Protein AF-A0A9P8UTC1-F1 (afdb_monomer)

Structure (mmCIF, N/CA/C/O backbone):
data_AF-A0A9P8UTC1-F1
#
_entry.id   AF-A0A9P8UTC1-F1
#
loop_
_atom_site.group_PDB
_atom_site.id
_atom_site.type_symbol
_atom_site.label_atom_id
_atom_site.label_alt_id
_atom_site.label_comp_id
_atom_site.label_asym_id
_atom_site.label_entity_id
_atom_site.label_seq_id
_atom_site.pdbx_PDB_ins_code
_atom_site.Cartn_x
_atom_site.Cartn_y
_atom_site.Cartn_z
_atom_site.occupancy
_atom_site.B_iso_or_equiv
_atom_site.auth_seq_id
_atom_site.auth_comp_id
_atom_site.auth_asym_id
_atom_site.auth_atom_id
_atom_site.pdbx_PDB_model_num
ATOM 1 N N . MET A 1 1 ? 61.155 17.935 -24.974 1.00 43.22 1 MET A N 1
ATOM 2 C CA . MET A 1 1 ? 59.901 18.590 -24.547 1.00 43.22 1 MET A CA 1
ATOM 3 C C . MET A 1 1 ? 58.757 17.721 -25.036 1.00 43.22 1 MET A C 1
ATOM 5 O O . MET A 1 1 ? 58.611 17.598 -26.241 1.00 43.22 1 MET A O 1
ATOM 9 N N . ASN A 1 2 ? 58.045 17.059 -24.123 1.00 40.72 2 ASN A N 1
ATOM 10 C CA . ASN A 1 2 ? 56.861 16.236 -24.400 1.00 40.72 2 ASN A CA 1
ATOM 11 C C . ASN A 1 2 ? 55.769 16.676 -23.410 1.00 40.72 2 ASN A C 1
ATOM 13 O O . ASN A 1 2 ? 56.089 16.742 -22.219 1.00 40.72 2 ASN A O 1
ATOM 17 N N . PRO A 1 3 ? 54.548 17.023 -23.856 1.00 60.06 3 PRO A N 1
ATOM 18 C CA . PRO A 1 3 ? 53.482 17.437 -22.961 1.00 60.06 3 PRO A CA 1
ATOM 19 C C . PRO A 1 3 ? 52.617 16.244 -22.520 1.00 60.06 3 PRO A C 1
ATOM 21 O O . PRO A 1 3 ? 52.143 15.468 -23.339 1.00 60.06 3 PRO A O 1
ATOM 24 N N . GLU A 1 4 ? 52.441 16.161 -21.203 1.00 52.81 4 GLU A N 1
ATOM 25 C CA . GLU A 1 4 ? 51.183 15.878 -20.495 1.00 52.81 4 GLU A CA 1
ATOM 26 C C . GLU A 1 4 ? 50.424 14.571 -20.791 1.00 52.81 4 GLU A C 1
ATOM 28 O O . GLU A 1 4 ? 49.425 14.540 -21.505 1.00 52.81 4 GLU A O 1
ATOM 33 N N . ASP A 1 5 ? 50.813 13.513 -20.070 1.00 52.66 5 ASP A N 1
ATOM 34 C CA . ASP A 1 5 ? 49.924 12.400 -19.722 1.00 52.66 5 ASP A CA 1
ATOM 35 C C . ASP A 1 5 ? 48.949 12.838 -18.612 1.00 52.66 5 ASP A C 1
ATOM 37 O O . ASP A 1 5 ? 49.269 12.853 -17.419 1.00 52.66 5 ASP A O 1
ATOM 41 N N . GLY A 1 6 ? 47.729 13.197 -19.015 1.00 59.59 6 GLY A N 1
ATOM 42 C CA . GLY A 1 6 ? 46.598 13.483 -18.134 1.00 59.59 6 GLY A CA 1
ATOM 43 C C . GLY A 1 6 ? 46.063 12.219 -17.457 1.00 59.59 6 GLY A C 1
ATOM 44 O O . GLY A 1 6 ? 45.089 11.619 -17.905 1.00 59.59 6 GLY A O 1
ATOM 45 N N . SER A 1 7 ? 46.687 11.818 -16.351 1.00 57.91 7 SER A N 1
ATOM 46 C CA . SER A 1 7 ? 46.184 10.746 -15.488 1.00 57.91 7 SER A CA 1
ATOM 47 C C . SER A 1 7 ? 45.158 11.296 -14.493 1.00 57.91 7 SER A C 1
ATOM 49 O O . SER A 1 7 ? 45.512 11.978 -13.533 1.00 57.91 7 SER A O 1
ATOM 51 N N . CYS A 1 8 ? 43.874 10.984 -14.691 1.00 52.53 8 CYS A N 1
ATOM 52 C CA . CYS A 1 8 ? 42.845 11.237 -13.682 1.00 52.53 8 CYS A CA 1
ATOM 53 C C . CYS A 1 8 ? 43.143 10.410 -12.416 1.00 52.53 8 CYS A C 1
ATOM 55 O O . CYS A 1 8 ? 43.257 9.182 -12.509 1.00 52.53 8 CYS A O 1
ATOM 57 N N . PRO A 1 9 ? 43.232 11.022 -11.222 1.00 55.12 9 PRO A N 1
ATOM 58 C CA . PRO A 1 9 ? 43.420 10.264 -9.998 1.00 55.12 9 PRO A CA 1
ATOM 59 C C . PRO A 1 9 ? 42.156 9.449 -9.710 1.00 55.12 9 PRO A C 1
ATOM 61 O O . PRO A 1 9 ? 41.086 9.990 -9.429 1.00 55.12 9 PRO A O 1
ATOM 64 N N . ARG A 1 10 ? 42.291 8.121 -9.768 1.00 54.22 10 ARG A N 1
ATOM 65 C CA . ARG A 1 10 ? 41.335 7.169 -9.195 1.00 54.22 10 ARG A CA 1
ATOM 66 C C . ARG A 1 10 ? 41.247 7.456 -7.693 1.00 54.22 10 ARG A C 1
ATOM 68 O O . ARG A 1 10 ? 42.120 7.043 -6.934 1.00 54.22 10 ARG A O 1
ATOM 75 N N . GLN A 1 11 ? 40.216 8.183 -7.267 1.00 50.34 11 GLN A N 1
ATOM 76 C CA . GLN A 1 11 ? 39.889 8.307 -5.850 1.00 50.34 11 GLN A CA 1
ATOM 77 C C . GLN A 1 11 ? 39.534 6.916 -5.322 1.00 50.34 11 GLN A C 1
ATOM 79 O O . GLN A 1 11 ? 38.582 6.281 -5.777 1.00 50.34 11 GLN A O 1
ATOM 84 N N . ALA A 1 12 ? 40.353 6.422 -4.397 1.00 56.44 12 ALA A N 1
ATOM 85 C CA . ALA A 1 12 ? 40.045 5.226 -3.635 1.00 56.44 12 ALA A CA 1
ATOM 86 C C . ALA A 1 12 ? 38.746 5.457 -2.838 1.00 56.44 12 ALA A C 1
ATOM 88 O O . ALA A 1 12 ? 38.537 6.568 -2.344 1.00 56.44 12 ALA A O 1
ATOM 89 N N . PRO A 1 13 ? 37.877 4.442 -2.692 1.00 57.22 13 PRO A N 1
ATOM 90 C CA . PRO A 1 13 ? 36.673 4.5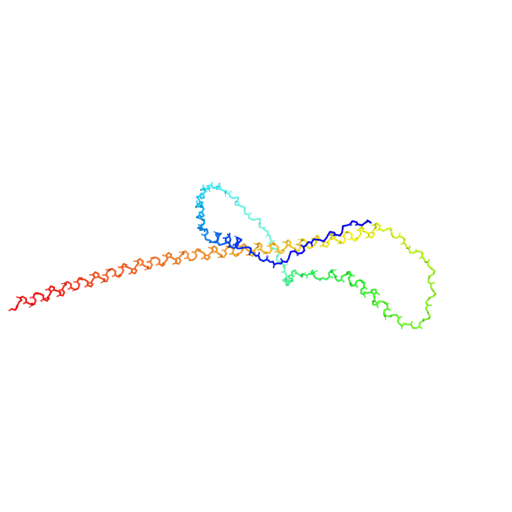46 -1.881 1.00 57.22 13 PRO A CA 1
ATOM 91 C C . PRO A 1 13 ? 37.096 4.643 -0.412 1.00 57.22 13 PRO A C 1
ATOM 93 O O . PRO A 1 13 ? 37.378 3.643 0.243 1.00 57.22 13 PRO A O 1
ATOM 96 N N . GLY A 1 14 ? 37.227 5.874 0.072 1.00 57.84 14 GLY A N 1
ATOM 97 C CA . GLY A 1 14 ? 37.759 6.187 1.386 1.00 57.84 14 GLY A CA 1
ATOM 98 C C . GLY A 1 14 ? 36.877 7.194 2.101 1.00 57.84 14 GLY A C 1
ATOM 99 O O . GLY A 1 14 ? 36.632 8.279 1.589 1.00 57.84 14 GLY A O 1
ATOM 100 N N . HIS A 1 15 ? 36.467 6.799 3.306 1.00 57.97 15 HIS A N 1
ATOM 101 C CA . HIS A 1 15 ? 36.091 7.660 4.422 1.00 57.97 15 HIS A CA 1
ATOM 102 C C . HIS A 1 15 ? 35.048 8.747 4.139 1.00 57.97 15 HIS A C 1
ATOM 104 O O . HIS A 1 15 ? 35.370 9.887 3.815 1.00 57.97 15 HIS A O 1
ATOM 110 N N . MET A 1 16 ? 33.788 8.415 4.435 1.00 67.25 16 MET A N 1
ATOM 111 C CA . MET A 1 16 ? 32.824 9.434 4.850 1.00 67.25 16 MET A CA 1
ATOM 112 C C . MET A 1 16 ? 33.421 10.188 6.041 1.00 67.25 16 MET A C 1
ATOM 114 O O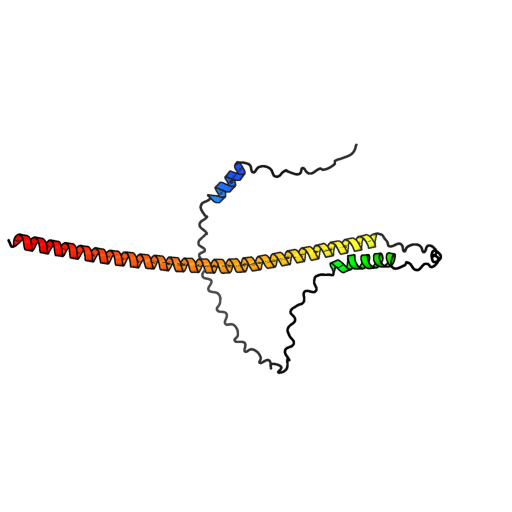 . MET A 1 16 ? 33.797 9.580 7.049 1.00 67.25 16 MET A O 1
ATOM 118 N N . THR A 1 17 ? 33.567 11.503 5.908 1.00 81.38 17 THR A N 1
ATOM 119 C CA . THR A 1 17 ? 34.047 12.342 7.004 1.00 81.38 17 THR A CA 1
ATOM 120 C C . THR A 1 17 ? 33.006 12.347 8.121 1.00 81.38 17 THR A C 1
ATOM 122 O O . THR A 1 17 ? 31.809 12.194 7.880 1.00 81.38 17 THR A O 1
ATOM 125 N N . GLN A 1 18 ? 33.438 12.545 9.367 1.00 81.19 18 GLN A N 1
ATOM 126 C CA . GLN A 1 18 ? 32.526 12.600 10.516 1.00 81.19 18 GLN A CA 1
ATOM 127 C C . GLN A 1 18 ? 31.427 13.670 10.342 1.00 81.19 18 GLN A C 1
ATOM 129 O O . GLN A 1 18 ? 30.311 13.480 10.810 1.00 81.19 18 GLN A O 1
ATOM 134 N N . SER A 1 19 ? 31.711 14.744 9.595 1.00 83.56 19 SER A N 1
ATOM 135 C CA . SER A 1 19 ? 30.720 15.755 9.205 1.00 83.56 19 SER A CA 1
ATOM 136 C C . SER A 1 19 ? 29.623 15.210 8.284 1.00 83.56 19 SER A C 1
ATOM 138 O O . SER A 1 19 ? 28.457 15.511 8.495 1.00 83.56 19 SER A O 1
ATOM 140 N N . GLN A 1 20 ? 29.963 14.355 7.315 1.00 79.88 20 GLN A N 1
ATOM 141 C CA . GLN A 1 20 ? 28.976 13.735 6.424 1.00 79.88 20 GLN A CA 1
ATOM 142 C C . GLN A 1 20 ? 28.101 12.718 7.162 1.00 79.88 20 GLN A C 1
ATOM 144 O O . GLN A 1 20 ? 26.921 12.583 6.856 1.00 79.88 20 GLN A O 1
ATOM 149 N N . LEU A 1 21 ? 28.654 12.027 8.164 1.00 85.31 21 LEU A N 1
ATOM 150 C CA . LEU A 1 21 ? 27.856 11.176 9.050 1.00 85.31 21 LEU A CA 1
ATOM 151 C C . LEU A 1 21 ? 26.895 11.997 9.916 1.00 85.31 21 LEU A C 1
ATOM 153 O O . LEU A 1 21 ? 25.762 11.566 10.121 1.00 85.31 21 LEU A O 1
ATOM 157 N N . GLN A 1 22 ? 27.319 13.175 10.381 1.00 88.19 22 GLN A N 1
ATOM 158 C CA . GLN A 1 22 ? 26.464 14.066 11.161 1.00 88.19 22 GLN A CA 1
ATOM 159 C C . GLN A 1 22 ? 25.305 14.622 10.321 1.00 88.19 22 GLN A C 1
ATOM 161 O O . GLN A 1 22 ? 24.171 14.577 10.783 1.00 88.19 22 GLN A O 1
ATOM 166 N N . ASP A 1 23 ? 25.549 15.012 9.065 1.00 83.19 23 ASP A N 1
ATOM 167 C CA . ASP A 1 23 ? 24.490 15.462 8.146 1.00 83.19 23 ASP A CA 1
ATOM 168 C C . ASP A 1 23 ? 23.448 14.363 7.869 1.00 83.19 23 ASP A C 1
ATOM 170 O O . ASP A 1 23 ? 22.248 14.633 7.789 1.00 83.19 23 ASP A O 1
ATOM 174 N N . VAL A 1 24 ? 23.875 13.099 7.764 1.00 80.88 24 VAL A N 1
ATOM 175 C CA . VAL A 1 24 ? 22.954 11.962 7.588 1.00 80.88 24 VAL A CA 1
ATOM 176 C C . VAL A 1 24 ? 22.139 11.701 8.859 1.00 80.88 24 VAL A C 1
ATOM 178 O O . VAL A 1 24 ? 20.946 11.398 8.779 1.00 80.88 24 VAL A O 1
ATOM 181 N N . LEU A 1 25 ? 22.753 11.838 10.036 1.00 84.69 25 LEU A N 1
ATOM 182 C CA . LEU A 1 25 ? 22.069 11.710 11.326 1.00 84.69 25 LEU A CA 1
ATOM 183 C C . LEU A 1 25 ? 21.065 12.842 11.562 1.00 84.69 25 LEU A C 1
ATOM 185 O O . LEU A 1 25 ? 19.958 12.575 12.028 1.00 84.69 25 LEU A O 1
ATOM 189 N N . ASP A 1 26 ? 21.406 14.072 11.190 1.00 82.56 26 ASP A N 1
ATOM 190 C CA . ASP A 1 26 ? 20.508 15.221 11.294 1.00 82.56 26 ASP A CA 1
ATOM 191 C C . ASP A 1 26 ? 19.358 15.122 10.281 1.00 82.56 26 ASP A C 1
ATOM 193 O O . ASP A 1 26 ? 18.225 15.472 10.606 1.00 82.56 26 ASP A O 1
ATOM 197 N N . PHE A 1 27 ? 19.591 14.540 9.098 1.00 78.69 27 PHE A N 1
ATOM 198 C CA . PHE A 1 27 ? 18.523 14.224 8.144 1.00 78.69 27 PHE A CA 1
ATOM 199 C C . PHE A 1 27 ? 17.556 13.150 8.670 1.00 78.69 27 PHE A C 1
ATOM 201 O O . PHE A 1 27 ? 16.348 13.265 8.472 1.00 78.69 27 PHE A O 1
ATOM 208 N N . MET A 1 28 ? 18.055 12.120 9.366 1.00 75.75 28 MET A N 1
ATOM 209 C CA . MET A 1 28 ? 17.199 11.071 9.944 1.00 75.75 28 MET A CA 1
ATOM 210 C C . MET A 1 28 ? 16.474 11.509 11.223 1.00 75.75 28 MET A C 1
ATOM 212 O O . MET A 1 28 ? 15.376 11.023 11.492 1.00 75.75 28 MET A O 1
ATOM 216 N N . ASN A 1 29 ? 17.060 12.430 11.991 1.00 74.25 29 ASN A N 1
ATOM 217 C CA . ASN A 1 29 ? 16.458 12.990 13.204 1.00 74.25 29 ASN A CA 1
ATOM 218 C C . ASN A 1 29 ? 15.650 14.269 12.951 1.00 74.25 29 ASN A C 1
ATOM 220 O O . ASN A 1 29 ? 15.032 14.792 13.884 1.00 74.25 29 ASN A O 1
ATOM 224 N N . ALA A 1 30 ? 15.624 14.773 11.714 1.00 67.25 30 ALA A N 1
ATOM 225 C CA . ALA A 1 30 ? 14.745 15.866 11.348 1.00 67.25 30 ALA A CA 1
ATOM 226 C C . ALA A 1 30 ? 13.296 15.453 11.671 1.00 67.25 30 ALA A C 1
ATOM 228 O O . ALA A 1 30 ? 12.851 14.383 11.242 1.00 67.25 30 ALA A O 1
ATOM 229 N N . PRO A 1 31 ? 12.547 16.260 12.447 1.00 59.47 31 PRO A N 1
ATOM 230 C CA . PRO A 1 31 ? 11.179 15.935 12.812 1.00 59.47 31 PRO A CA 1
ATOM 231 C C . PRO A 1 31 ? 10.404 15.711 11.525 1.00 59.47 31 PRO A C 1
ATOM 233 O O . PRO A 1 31 ? 10.349 16.622 10.698 1.00 59.47 31 PRO A O 1
ATOM 236 N N . ALA A 1 32 ? 9.863 14.495 11.360 1.00 59.66 32 ALA A N 1
ATOM 237 C CA . ALA A 1 32 ? 9.111 14.076 10.186 1.00 59.66 32 ALA A CA 1
ATOM 238 C C . ALA A 1 32 ? 8.215 15.234 9.763 1.00 59.66 32 ALA A C 1
ATOM 240 O O . ALA A 1 32 ? 7.269 15.583 10.479 1.00 59.66 32 ALA A O 1
ATOM 241 N N . SER A 1 33 ? 8.609 15.900 8.670 1.00 52.03 33 SER A N 1
ATOM 242 C CA . SER A 1 33 ? 7.966 17.119 8.210 1.00 52.03 33 SER A CA 1
ATOM 243 C C . SER A 1 33 ? 6.487 16.804 8.165 1.00 52.03 33 SER A C 1
ATOM 245 O O . SER A 1 33 ? 6.092 15.876 7.452 1.00 52.03 33 SER A O 1
ATOM 247 N N . ARG A 1 34 ? 5.689 17.494 8.986 1.00 50.78 34 ARG A N 1
ATOM 248 C CA . ARG A 1 34 ? 4.240 17.358 8.941 1.00 50.78 34 ARG A CA 1
ATOM 249 C C . ARG A 1 34 ? 3.865 17.679 7.508 1.00 50.78 34 ARG A C 1
ATOM 251 O O . ARG A 1 34 ? 3.940 18.835 7.097 1.00 50.78 34 ARG A O 1
ATOM 258 N N . SER A 1 35 ? 3.568 16.633 6.745 1.00 49.38 35 SER A N 1
ATOM 259 C CA . SER A 1 35 ? 3.087 16.727 5.381 1.00 49.38 35 SER A CA 1
ATOM 260 C C . SER A 1 35 ? 2.003 17.797 5.382 1.00 49.38 35 SER A C 1
ATOM 262 O O . SER A 1 35 ? 1.121 17.725 6.247 1.00 49.38 35 SER A O 1
ATOM 264 N N . PRO A 1 36 ? 2.084 18.815 4.507 1.00 50.56 36 PRO A N 1
ATOM 265 C CA . PRO A 1 36 ? 1.042 19.817 4.439 1.00 50.56 36 PRO A CA 1
ATOM 266 C C . PRO A 1 36 ? -0.259 19.055 4.245 1.00 50.56 36 PRO A C 1
ATOM 268 O O . PRO A 1 36 ? -0.386 18.251 3.320 1.00 50.56 36 PRO A O 1
ATOM 271 N N . THR A 1 37 ? -1.193 19.234 5.172 1.00 51.97 37 THR A N 1
ATOM 272 C CA . THR A 1 37 ? -2.540 18.709 5.031 1.00 51.97 37 THR A CA 1
ATOM 273 C C . THR A 1 37 ? -3.106 19.393 3.796 1.00 51.97 37 THR A C 1
ATOM 275 O O . THR A 1 37 ? -3.547 20.539 3.870 1.00 51.97 37 THR A O 1
ATOM 278 N N . SER A 1 38 ? -2.985 18.732 2.642 1.00 45.03 38 SER A N 1
ATOM 279 C CA . SER A 1 38 ? -3.593 19.155 1.390 1.00 45.03 38 SER A CA 1
ATOM 280 C C . SER A 1 38 ? -5.080 19.251 1.673 1.00 45.03 38 SER A C 1
ATOM 282 O O . SER A 1 38 ? -5.783 18.247 1.769 1.00 45.03 38 SER A O 1
ATOM 284 N N . ARG A 1 39 ? -5.564 20.473 1.900 1.00 52.16 39 ARG A N 1
ATOM 285 C CA . ARG A 1 39 ? -6.966 20.778 1.672 1.00 52.16 39 ARG A CA 1
ATOM 286 C C . ARG A 1 39 ? -7.117 20.713 0.167 1.00 52.16 39 ARG A C 1
ATOM 288 O O . ARG A 1 39 ? -6.869 21.706 -0.514 1.00 52.16 39 ARG A O 1
ATOM 295 N N . ASP A 1 40 ? -7.448 19.529 -0.332 1.00 55.94 40 ASP A N 1
ATOM 296 C CA . ASP A 1 40 ? -7.820 19.369 -1.726 1.00 55.94 40 ASP A CA 1
ATOM 297 C C . ASP A 1 40 ? -8.889 20.424 -2.042 1.00 55.94 40 ASP A C 1
ATOM 299 O O . ASP A 1 40 ? -9.885 20.532 -1.311 1.00 55.94 40 ASP A O 1
ATOM 303 N N . PRO A 1 41 ? -8.707 21.254 -3.082 1.00 51.41 41 PRO A N 1
ATOM 304 C CA . PRO A 1 41 ? -9.802 22.067 -3.558 1.00 51.41 41 PRO A CA 1
ATOM 305 C C . PRO A 1 41 ? -10.915 21.101 -3.958 1.00 51.41 41 PRO A C 1
ATOM 307 O O . PRO A 1 41 ? -10.696 20.176 -4.744 1.00 51.41 41 PRO A O 1
ATOM 310 N N . ALA A 1 42 ? -12.109 21.313 -3.406 1.00 53.81 42 ALA A N 1
ATOM 311 C CA . ALA A 1 42 ? -13.329 20.659 -3.847 1.00 53.81 42 ALA A CA 1
ATOM 312 C C . ALA A 1 42 ? -13.592 21.072 -5.303 1.00 53.81 42 ALA A C 1
ATOM 314 O O . ALA A 1 42 ? -14.352 21.996 -5.594 1.00 53.81 42 ALA A O 1
ATOM 315 N N . SER A 1 43 ? -12.907 20.413 -6.231 1.00 48.88 43 SER A N 1
ATOM 316 C CA . SER A 1 43 ? -13.137 20.539 -7.654 1.00 48.88 43 SER A CA 1
ATOM 317 C C . SER A 1 43 ? -14.465 19.852 -7.940 1.00 48.88 43 SER A C 1
ATOM 319 O O . SER A 1 43 ? -14.567 18.639 -8.108 1.00 48.88 43 SER A O 1
ATOM 321 N N . ARG A 1 44 ? -15.531 20.654 -7.969 1.00 52.25 44 ARG A N 1
ATOM 322 C CA . ARG A 1 44 ? -16.754 20.294 -8.681 1.00 52.25 44 ARG A CA 1
ATOM 323 C C . ARG A 1 44 ? -16.397 20.228 -10.163 1.00 52.25 44 ARG A C 1
ATOM 325 O O . ARG A 1 44 ? -16.525 21.214 -10.883 1.00 52.25 44 ARG A O 1
ATOM 332 N N . GLY A 1 45 ? -15.870 19.084 -10.590 1.00 54.78 45 GLY A N 1
ATOM 333 C CA . GLY A 1 45 ? -15.689 18.784 -12.001 1.00 54.78 45 GLY A CA 1
ATOM 334 C C . GLY A 1 45 ? -17.037 18.877 -12.729 1.00 54.78 45 GLY A C 1
ATOM 335 O O . GLY A 1 45 ? -18.081 18.610 -12.123 1.00 54.78 45 GLY A O 1
ATOM 336 N N . PRO A 1 46 ? -17.046 19.281 -14.007 1.00 50.75 46 PRO A N 1
ATOM 337 C CA . PRO A 1 46 ? -18.268 19.332 -14.790 1.00 50.75 46 PRO A CA 1
ATOM 338 C C . PRO A 1 46 ? -18.878 17.930 -14.855 1.00 50.75 46 PRO A C 1
ATOM 340 O O . PRO A 1 46 ? -18.183 16.949 -15.110 1.00 50.75 46 PRO A O 1
ATOM 343 N N . ALA A 1 47 ? -20.188 17.838 -14.629 1.00 53.91 47 ALA A N 1
ATOM 344 C CA . ALA A 1 47 ? -20.948 16.625 -14.880 1.00 53.91 47 ALA A CA 1
ATOM 345 C C . ALA A 1 47 ? -20.964 16.367 -16.395 1.00 53.91 47 ALA A C 1
ATOM 347 O O . ALA A 1 47 ? -21.847 16.832 -17.117 1.00 53.91 47 ALA A O 1
ATOM 348 N N . SER A 1 48 ? -19.960 15.654 -16.895 1.00 50.00 48 SER A N 1
ATOM 349 C CA . SER A 1 48 ? -19.929 15.145 -18.257 1.00 50.00 48 SER A CA 1
ATOM 350 C C . SER A 1 48 ? -20.981 14.044 -18.385 1.00 50.00 48 SER A C 1
ATOM 352 O O . SER A 1 48 ? -20.754 12.876 -18.074 1.00 50.00 48 SER A O 1
ATOM 354 N N . ARG A 1 49 ? -22.170 14.427 -18.861 1.00 53.28 49 ARG A N 1
ATOM 355 C CA . ARG A 1 49 ? -23.105 13.492 -19.493 1.00 53.28 49 ARG A CA 1
ATOM 356 C C . ARG A 1 49 ? -22.427 12.965 -20.756 1.00 53.28 49 ARG A C 1
ATOM 358 O O . ARG A 1 49 ? -22.491 13.596 -21.806 1.00 53.28 49 ARG A O 1
ATOM 365 N N . GLY A 1 50 ? -21.715 11.849 -20.629 1.00 55.09 50 GLY A N 1
ATOM 366 C CA . GLY A 1 50 ? -21.217 11.113 -21.783 1.00 55.09 50 GLY A CA 1
ATOM 367 C C . GLY A 1 50 ? -22.390 10.684 -22.676 1.00 55.09 50 GLY A C 1
ATOM 368 O O . GLY A 1 50 ? -23.471 10.392 -22.156 1.00 55.09 50 GLY A O 1
ATOM 369 N N . PRO A 1 51 ? -22.219 10.663 -24.006 1.00 51.25 51 PRO A N 1
ATOM 370 C CA . PRO A 1 51 ? -23.240 10.149 -24.902 1.00 51.25 51 PRO A CA 1
ATOM 371 C C . PRO A 1 51 ? -23.486 8.671 -24.587 1.00 51.25 51 PRO A C 1
ATOM 373 O O . PRO A 1 51 ? -22.550 7.874 -24.509 1.00 51.25 51 PRO A O 1
ATOM 376 N N . VAL A 1 52 ? -24.756 8.301 -24.423 1.00 55.44 52 VAL A N 1
ATOM 377 C CA . VAL A 1 52 ? -25.197 6.903 -24.412 1.00 55.44 52 VAL A CA 1
ATOM 378 C C . VAL A 1 52 ? -25.080 6.399 -25.850 1.00 55.44 52 VAL A C 1
ATOM 380 O O . VAL A 1 52 ? -26.035 6.412 -26.620 1.00 55.44 52 VAL A O 1
ATOM 383 N N . GLY A 1 53 ? -23.859 6.054 -26.254 1.00 50.59 53 GLY A N 1
ATOM 384 C CA . GLY A 1 53 ? -23.595 5.401 -27.525 1.00 50.59 53 GLY A CA 1
ATOM 385 C C . GLY A 1 53 ? -24.045 3.951 -27.432 1.00 50.59 53 GLY A C 1
ATOM 386 O O . GLY A 1 53 ? -23.378 3.140 -26.792 1.00 50.59 53 GLY A O 1
ATOM 387 N N . MET A 1 54 ? -25.175 3.622 -28.061 1.00 59.62 54 MET A N 1
ATOM 388 C CA . MET A 1 54 ? -25.479 2.238 -28.419 1.00 59.62 54 MET A CA 1
ATOM 389 C C . MET A 1 54 ? -24.298 1.696 -29.239 1.00 59.62 54 MET A C 1
ATOM 391 O O . MET A 1 54 ? -23.944 2.313 -30.247 1.00 59.62 54 MET A O 1
ATOM 395 N N . PRO A 1 55 ? -23.662 0.582 -28.839 1.00 66.00 55 PRO A N 1
ATOM 396 C CA . PRO A 1 55 ? -22.665 -0.040 -29.691 1.00 66.00 55 PRO A CA 1
ATOM 397 C C . PRO A 1 55 ? -23.355 -0.512 -30.981 1.00 66.00 55 PRO A C 1
ATOM 399 O O . PRO A 1 55 ? -24.466 -1.048 -30.913 1.00 66.00 55 PRO A O 1
ATOM 402 N N . PRO A 1 56 ? -22.735 -0.333 -32.160 1.00 58.50 56 PRO A N 1
ATOM 403 C CA . PRO A 1 56 ? -23.235 -0.966 -33.367 1.00 58.50 56 PRO A CA 1
ATOM 404 C C . PRO A 1 56 ? -23.242 -2.481 -33.147 1.00 58.50 56 PRO A C 1
ATOM 406 O O . PRO A 1 56 ? -22.260 -3.059 -32.679 1.00 58.50 56 PRO A O 1
ATOM 409 N N . ALA A 1 57 ? -24.367 -3.118 -33.465 1.00 57.91 57 ALA A N 1
ATOM 410 C CA . ALA A 1 57 ? -24.479 -4.565 -33.498 1.00 57.91 57 ALA A CA 1
ATOM 411 C C . ALA A 1 57 ? -23.551 -5.091 -34.600 1.00 57.91 57 ALA A C 1
ATOM 413 O O . ALA A 1 57 ? -23.903 -5.095 -35.777 1.00 57.91 57 ALA A O 1
ATOM 414 N N . VAL A 1 58 ? -22.334 -5.482 -34.225 1.00 60.38 58 VAL A N 1
ATOM 415 C CA . VAL A 1 58 ? -21.419 -6.180 -35.126 1.00 60.38 58 VAL A CA 1
ATOM 416 C C . VAL A 1 58 ? -21.874 -7.642 -35.166 1.00 60.38 58 VAL A C 1
ATOM 418 O O . VAL A 1 58 ? -21.852 -8.299 -34.122 1.00 60.38 58 VAL A O 1
ATOM 421 N N . PRO A 1 59 ? -22.318 -8.177 -36.316 1.00 62.00 59 PRO A N 1
ATOM 422 C CA . PRO A 1 59 ? -22.636 -9.593 -36.421 1.00 62.00 59 PRO A CA 1
ATOM 423 C C . PRO A 1 59 ? -21.362 -10.409 -36.170 1.00 62.00 59 PRO A C 1
ATOM 425 O O . PRO A 1 59 ? -20.365 -10.261 -36.876 1.00 62.00 59 PRO A O 1
ATOM 428 N N . MET A 1 60 ? -21.383 -11.256 -35.136 1.00 54.66 60 MET A N 1
ATOM 429 C CA . MET A 1 60 ? -20.306 -12.211 -34.885 1.00 54.66 60 MET A CA 1
ATOM 430 C C . MET A 1 60 ? -20.217 -13.204 -36.055 1.00 54.66 60 MET A C 1
ATOM 432 O O . MET A 1 60 ? -21.224 -13.844 -36.372 1.00 54.66 60 MET A O 1
ATOM 436 N N . PRO A 1 61 ? -19.039 -13.403 -36.669 1.00 55.47 61 PRO A N 1
ATOM 437 C CA . PRO A 1 61 ? -18.843 -14.492 -37.613 1.00 55.47 61 PRO A CA 1
ATOM 438 C C . PRO A 1 61 ? -18.887 -15.831 -36.865 1.00 55.47 61 PRO A C 1
ATOM 440 O O . PRO A 1 61 ? -17.977 -16.183 -36.114 1.00 55.47 61 PRO A O 1
ATOM 443 N N . GLN A 1 62 ? -19.961 -16.592 -37.079 1.00 53.12 62 GLN A N 1
ATOM 444 C CA . GLN A 1 62 ? -20.114 -17.973 -36.620 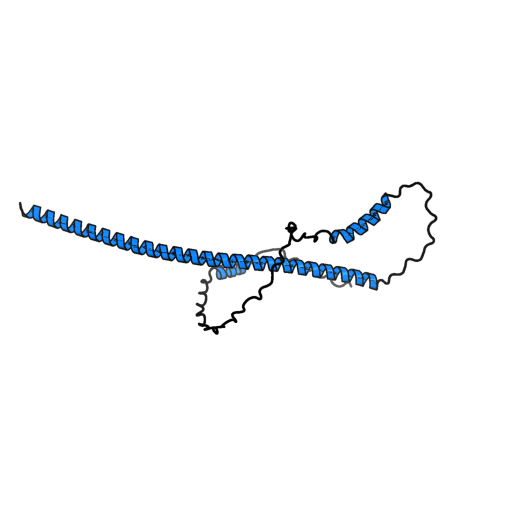1.00 53.12 62 GLN A CA 1
ATOM 445 C C . GLN A 1 62 ? -19.295 -18.922 -37.510 1.00 53.12 62 GLN A C 1
ATOM 447 O O . GLN A 1 62 ? -19.859 -19.671 -38.296 1.00 53.12 62 GLN A O 1
ATOM 452 N N . ASN A 1 63 ? -17.965 -18.844 -37.455 1.00 56.81 63 ASN A N 1
ATOM 453 C CA . ASN A 1 63 ? -17.071 -19.965 -37.778 1.00 56.81 63 ASN A CA 1
ATOM 454 C C . ASN A 1 63 ? -15.614 -19.539 -37.583 1.00 56.81 63 ASN A C 1
ATOM 456 O O . ASN A 1 63 ? -14.935 -19.106 -38.510 1.00 56.81 63 ASN A O 1
ATOM 460 N N . ALA A 1 64 ? -15.118 -19.679 -36.360 1.00 49.34 64 ALA A N 1
ATOM 461 C CA . ALA A 1 64 ? -13.689 -19.701 -36.102 1.00 49.34 64 ALA A CA 1
ATOM 462 C C . ALA A 1 64 ? -13.400 -20.935 -35.253 1.00 49.34 64 ALA A C 1
ATOM 464 O O . ALA A 1 64 ? -13.431 -20.905 -34.024 1.00 49.34 64 ALA A O 1
ATOM 465 N N . THR A 1 65 ? -13.169 -22.045 -35.951 1.00 57.75 65 THR A N 1
ATOM 466 C CA . THR A 1 65 ? -12.483 -23.225 -35.437 1.00 57.75 65 THR A CA 1
ATOM 467 C C . THR A 1 65 ? -11.298 -22.767 -34.593 1.00 57.75 65 THR A C 1
ATOM 469 O O . THR A 1 65 ? -10.411 -22.071 -35.087 1.00 57.75 65 THR A O 1
ATOM 472 N N . LEU A 1 66 ? -11.323 -23.123 -33.309 1.00 50.19 66 LEU A N 1
ATOM 473 C CA . LEU A 1 66 ? -10.295 -22.817 -32.321 1.00 50.19 66 LEU A CA 1
ATOM 474 C C . LEU A 1 66 ? -8.951 -23.417 -32.757 1.00 50.19 66 LEU A C 1
ATOM 476 O O . LEU A 1 66 ? -8.599 -24.534 -32.385 1.00 50.19 66 LEU A O 1
ATOM 480 N N . ALA A 1 67 ? -8.180 -22.666 -33.538 1.00 55.84 67 ALA A N 1
ATOM 481 C CA . ALA A 1 67 ? -6.747 -22.877 -33.609 1.00 55.84 67 ALA A CA 1
ATOM 482 C C . ALA A 1 67 ? -6.160 -22.469 -32.246 1.00 55.84 67 ALA A C 1
ATOM 484 O O . ALA A 1 67 ? -6.495 -21.393 -31.738 1.00 55.84 67 ALA A O 1
ATOM 485 N N . PRO A 1 68 ? -5.304 -23.296 -31.621 1.00 59.62 68 PRO A N 1
ATOM 486 C CA . PRO A 1 68 ? -4.693 -22.941 -30.352 1.00 59.62 68 PRO A CA 1
ATOM 487 C C . PRO A 1 68 ? -3.880 -21.664 -30.553 1.00 59.62 68 PRO A C 1
ATOM 489 O O . PRO A 1 68 ? -2.984 -21.623 -31.400 1.00 59.62 68 PRO A O 1
ATOM 492 N N . MET A 1 69 ? -4.199 -20.622 -29.777 1.00 49.00 69 MET A N 1
ATOM 493 C CA . MET A 1 69 ? -3.382 -19.418 -29.680 1.00 49.00 69 MET A CA 1
ATOM 494 C C . MET A 1 69 ? -1.961 -19.827 -29.286 1.00 49.00 69 MET A C 1
ATOM 496 O O . MET A 1 69 ? -1.633 -20.013 -28.114 1.00 49.00 69 MET A O 1
ATOM 500 N N . ARG A 1 70 ? -1.089 -19.949 -30.285 1.00 49.06 70 ARG A N 1
ATOM 501 C CA . ARG A 1 70 ? 0.346 -19.824 -30.086 1.00 49.06 70 ARG A CA 1
ATOM 502 C C . ARG A 1 70 ? 0.574 -18.365 -29.724 1.00 49.06 70 ARG A C 1
ATOM 504 O O . ARG A 1 70 ? 0.477 -17.494 -30.583 1.00 49.06 70 ARG A O 1
ATOM 511 N N . GLY A 1 71 ? 0.830 -18.122 -28.441 1.00 52.44 71 GLY A N 1
ATOM 512 C CA . GLY A 1 71 ? 1.271 -16.821 -27.954 1.00 52.44 71 GLY A CA 1
ATOM 513 C C . GLY A 1 71 ? 2.471 -16.302 -28.758 1.00 52.44 71 GLY A C 1
ATOM 514 O O . GLY A 1 71 ? 3.143 -17.089 -29.437 1.00 52.44 71 GLY A O 1
ATOM 515 N N . PRO A 1 72 ? 2.742 -14.988 -28.699 1.00 45.38 72 PRO A N 1
ATOM 516 C CA . PRO A 1 72 ? 3.812 -14.356 -29.456 1.00 45.38 72 PRO A CA 1
ATOM 517 C C . PRO A 1 72 ? 5.130 -15.060 -29.136 1.00 45.38 72 PRO A C 1
ATOM 519 O O . PRO A 1 72 ? 5.697 -14.926 -28.051 1.00 45.38 72 PRO A O 1
ATOM 522 N N . ARG A 1 73 ? 5.598 -15.879 -30.083 1.00 47.66 73 ARG A N 1
ATOM 523 C CA . ARG A 1 73 ? 6.926 -16.474 -30.027 1.00 47.66 73 ARG A CA 1
ATOM 524 C C . ARG A 1 73 ? 7.892 -15.308 -30.130 1.00 47.66 73 ARG A C 1
ATOM 526 O O . ARG A 1 73 ? 8.042 -14.726 -31.196 1.00 47.66 73 ARG A O 1
ATOM 533 N N . ASN A 1 74 ? 8.526 -14.979 -29.011 1.00 47.41 74 ASN A N 1
ATOM 534 C CA . ASN A 1 74 ? 9.724 -14.158 -28.971 1.00 47.41 74 ASN A CA 1
ATOM 535 C C . ASN A 1 74 ? 10.800 -14.819 -29.850 1.00 47.41 74 ASN A C 1
ATOM 537 O O . ASN A 1 74 ? 11.634 -15.579 -29.371 1.00 47.41 74 ASN A O 1
ATOM 541 N N . THR A 1 75 ? 10.803 -14.524 -31.147 1.00 50.66 75 THR A N 1
ATOM 542 C CA . THR A 1 75 ? 11.925 -14.772 -32.065 1.00 50.66 75 THR A CA 1
ATOM 543 C C . THR A 1 75 ? 12.974 -13.665 -31.937 1.00 50.66 75 THR A C 1
ATOM 545 O O . THR A 1 75 ? 13.545 -13.219 -32.925 1.00 50.66 75 THR A O 1
ATOM 548 N N . ARG A 1 76 ? 13.228 -13.194 -30.708 1.00 49.25 76 ARG A N 1
ATOM 549 C CA . ARG A 1 76 ? 14.221 -12.152 -30.401 1.00 49.25 76 ARG A CA 1
ATOM 550 C C . ARG A 1 76 ? 15.340 -12.695 -29.519 1.00 49.25 76 ARG A C 1
ATOM 552 O O . ARG A 1 76 ? 15.747 -12.090 -28.538 1.00 49.25 76 ARG A O 1
ATOM 559 N N . VAL A 1 77 ? 15.843 -13.858 -29.902 1.00 48.50 77 VAL A N 1
ATOM 560 C CA . VAL A 1 77 ? 17.203 -14.297 -29.600 1.00 48.50 77 VAL A CA 1
ATOM 561 C C . VAL A 1 77 ? 17.668 -14.939 -30.901 1.00 48.50 77 VAL A C 1
ATOM 563 O O . VAL A 1 77 ? 16.975 -15.832 -31.381 1.00 48.50 77 VAL A O 1
ATOM 566 N N . ASN A 1 78 ? 18.739 -14.403 -31.504 1.00 46.72 78 ASN A N 1
ATOM 567 C CA . ASN A 1 78 ? 19.640 -15.027 -32.500 1.00 46.72 78 ASN A CA 1
ATOM 568 C C . ASN A 1 78 ? 20.067 -14.131 -33.683 1.00 46.72 78 ASN A C 1
ATOM 570 O O . ASN A 1 78 ? 20.872 -14.583 -34.491 1.00 46.72 78 ASN A O 1
ATOM 574 N N . ASN A 1 79 ? 19.678 -12.851 -33.765 1.00 47.19 79 ASN A N 1
ATOM 575 C CA . ASN A 1 79 ? 20.279 -11.973 -34.790 1.00 47.19 79 ASN A CA 1
ATOM 576 C C . ASN A 1 79 ? 21.718 -11.541 -34.447 1.00 47.19 79 ASN A C 1
ATOM 578 O O . ASN A 1 79 ? 22.506 -11.304 -35.355 1.00 47.19 79 ASN A O 1
ATOM 582 N N . PHE A 1 80 ? 22.129 -11.606 -33.173 1.00 46.34 80 PHE A N 1
ATOM 583 C CA . PHE A 1 80 ? 23.545 -11.462 -32.789 1.00 46.34 80 PHE A CA 1
ATOM 584 C C . PHE A 1 80 ? 24.412 -12.662 -33.227 1.00 46.34 80 PHE A C 1
ATOM 586 O O . PHE A 1 80 ? 25.637 -12.598 -33.257 1.00 46.34 80 PHE A O 1
ATOM 593 N N . THR A 1 81 ? 23.780 -13.776 -33.614 1.00 49.16 81 THR A N 1
ATOM 594 C CA . THR A 1 81 ? 24.460 -14.947 -34.181 1.00 49.16 81 THR A CA 1
ATOM 595 C C . THR A 1 81 ? 24.562 -14.869 -35.705 1.00 49.16 81 THR A C 1
ATOM 597 O O . THR A 1 81 ? 25.241 -15.703 -36.291 1.00 49.16 81 THR A O 1
ATOM 600 N N . SER A 1 82 ? 23.954 -13.876 -36.369 1.00 51.34 82 SER A N 1
ATOM 601 C CA . SER A 1 82 ? 24.066 -13.732 -37.828 1.00 51.34 82 SER A CA 1
ATOM 602 C C . SER A 1 82 ? 25.427 -13.161 -38.243 1.00 51.34 82 SER A C 1
ATOM 604 O O . SER A 1 82 ? 26.024 -13.663 -39.191 1.00 51.34 82 SER A O 1
ATOM 606 N N . GLY A 1 83 ? 25.984 -12.205 -37.486 1.00 48.16 83 GLY A N 1
ATOM 607 C CA . GLY A 1 83 ? 27.330 -11.666 -37.742 1.00 48.16 83 GLY A CA 1
ATOM 608 C C . GLY A 1 83 ? 28.447 -12.678 -37.449 1.00 48.16 83 GLY A C 1
ATOM 609 O O . GLY A 1 83 ? 29.275 -12.978 -38.308 1.00 48.16 83 GLY A O 1
ATOM 610 N N . ILE A 1 84 ? 28.418 -13.308 -36.267 1.00 50.84 84 ILE A N 1
ATOM 611 C CA . ILE A 1 84 ? 29.411 -14.334 -35.889 1.00 50.84 84 ILE A CA 1
ATOM 612 C C . ILE A 1 84 ? 29.178 -15.654 -36.652 1.00 50.84 84 ILE A C 1
ATOM 614 O O . ILE A 1 84 ? 30.129 -16.361 -36.984 1.00 50.84 84 ILE A O 1
ATOM 618 N N . GLY A 1 85 ? 27.928 -15.994 -36.978 1.00 49.59 85 GLY A N 1
ATOM 619 C CA . GLY A 1 85 ? 27.575 -17.182 -37.763 1.00 49.59 85 GLY A CA 1
ATOM 620 C C . GLY A 1 85 ? 28.007 -17.091 -39.226 1.00 49.59 85 GLY A C 1
ATOM 621 O O . GLY A 1 85 ? 28.453 -18.098 -39.780 1.00 49.59 85 GLY A O 1
ATOM 622 N N . ALA A 1 86 ? 27.969 -15.896 -39.827 1.00 53.56 86 ALA A N 1
ATOM 623 C CA . ALA A 1 86 ? 28.529 -15.660 -41.156 1.00 53.56 86 ALA A CA 1
ATOM 624 C C . ALA A 1 86 ? 30.054 -15.874 -41.170 1.00 53.56 86 ALA A C 1
ATOM 626 O O . ALA A 1 86 ? 30.551 -16.614 -42.020 1.00 53.56 86 ALA A O 1
ATOM 627 N N . MET A 1 87 ? 30.790 -15.359 -40.173 1.00 50.97 87 MET A N 1
ATOM 628 C CA . MET A 1 87 ? 32.232 -15.633 -40.039 1.00 50.97 87 MET A CA 1
ATOM 629 C C . MET A 1 87 ? 32.539 -17.114 -39.771 1.00 50.97 87 MET A C 1
ATOM 631 O O . MET A 1 87 ? 33.500 -17.658 -40.316 1.00 50.97 87 MET A O 1
ATOM 635 N N . ARG A 1 88 ? 31.702 -17.815 -38.994 1.00 54.31 88 ARG A N 1
ATOM 636 C CA . ARG A 1 88 ? 31.904 -19.243 -38.693 1.00 54.31 88 ARG A CA 1
ATOM 637 C C . ARG A 1 88 ? 31.695 -20.149 -39.916 1.00 54.31 88 ARG A C 1
ATOM 639 O O . ARG A 1 88 ? 32.327 -21.200 -39.994 1.00 54.31 88 ARG A O 1
ATOM 646 N N . ASN A 1 89 ? 30.861 -19.747 -40.880 1.00 53.75 89 ASN A N 1
ATOM 647 C CA . ASN A 1 89 ? 30.702 -20.452 -42.160 1.00 53.75 89 ASN A CA 1
ATOM 648 C C . ASN A 1 89 ? 31.875 -20.223 -43.125 1.00 53.75 89 ASN A C 1
ATOM 650 O O . ASN A 1 89 ? 32.176 -21.116 -43.917 1.00 53.75 89 ASN A O 1
ATOM 654 N N . ILE A 1 90 ? 32.561 -19.078 -43.042 1.00 57.47 90 ILE A N 1
ATOM 655 C CA . ILE A 1 90 ? 33.787 -18.826 -43.815 1.00 57.47 90 ILE A CA 1
ATOM 656 C C . ILE A 1 90 ? 34.937 -19.665 -43.242 1.00 57.47 90 ILE A C 1
ATOM 658 O O . ILE A 1 90 ? 35.618 -20.347 -44.002 1.00 57.47 90 ILE A O 1
ATOM 662 N N . LEU A 1 91 ? 35.078 -19.734 -41.912 1.00 52.19 91 LEU A N 1
ATOM 663 C CA . LEU A 1 91 ? 36.095 -20.577 -41.268 1.00 52.19 91 LEU A CA 1
ATOM 664 C C . LEU A 1 91 ? 35.851 -22.084 -41.476 1.00 52.19 91 LEU A C 1
ATOM 666 O O . LEU A 1 91 ? 36.794 -22.823 -41.733 1.00 52.19 91 LEU A O 1
ATOM 670 N N . ARG A 1 92 ? 34.595 -22.559 -41.465 1.00 54.78 92 ARG A N 1
ATOM 671 C CA . ARG A 1 92 ? 34.290 -23.978 -41.757 1.00 54.78 92 ARG A CA 1
ATOM 672 C C . ARG A 1 92 ? 34.558 -24.399 -43.201 1.00 54.78 92 ARG A C 1
ATOM 674 O O . ARG A 1 92 ? 34.750 -25.586 -43.443 1.00 54.78 92 ARG A O 1
ATOM 681 N N . ARG A 1 93 ? 34.564 -23.465 -44.158 1.00 53.00 93 ARG A N 1
ATOM 682 C CA . ARG A 1 93 ? 34.948 -23.770 -45.546 1.00 53.00 93 ARG A CA 1
ATOM 683 C C . ARG A 1 93 ? 36.459 -23.925 -45.727 1.00 53.00 93 ARG A C 1
ATOM 685 O O . ARG A 1 93 ? 36.857 -24.486 -46.739 1.00 53.00 93 ARG A O 1
ATOM 692 N N . VAL A 1 94 ? 37.274 -23.495 -44.760 1.00 57.00 94 VAL A N 1
ATOM 693 C CA . VAL A 1 94 ? 38.732 -23.694 -44.789 1.00 57.00 94 VAL A CA 1
ATOM 694 C C . VAL A 1 94 ? 39.111 -25.122 -44.366 1.00 57.00 94 VAL A C 1
ATOM 696 O O . VAL A 1 94 ? 40.035 -25.686 -44.939 1.00 57.00 94 VAL A O 1
ATOM 699 N N . ASP A 1 95 ? 38.344 -25.763 -43.475 1.00 53.16 95 ASP A N 1
ATOM 700 C CA . ASP A 1 95 ? 38.655 -27.122 -42.985 1.00 53.16 95 ASP A CA 1
ATOM 701 C C . ASP A 1 95 ? 38.011 -28.272 -43.786 1.00 53.16 95 ASP A C 1
ATOM 703 O O . ASP A 1 95 ? 38.441 -29.418 -43.681 1.00 53.16 95 ASP A O 1
ATOM 707 N N . ALA A 1 96 ? 36.991 -28.010 -44.611 1.00 54.47 96 ALA A N 1
ATOM 708 C CA . ALA A 1 96 ? 36.296 -29.061 -45.374 1.00 54.47 96 ALA A CA 1
ATOM 709 C C . ALA A 1 96 ? 36.933 -29.386 -46.745 1.00 54.47 96 ALA A C 1
ATOM 711 O O . ALA A 1 96 ? 36.391 -30.187 -47.503 1.00 54.47 96 ALA A O 1
ATOM 712 N N . GLY A 1 97 ? 38.069 -28.768 -47.079 1.00 53.62 97 GLY A N 1
ATOM 713 C CA . GLY A 1 97 ? 38.717 -28.853 -48.389 1.00 53.62 97 GLY A CA 1
ATOM 714 C C . GLY A 1 97 ? 39.962 -29.738 -48.440 1.00 53.62 97 GLY A C 1
ATOM 715 O O . GLY A 1 97 ? 40.920 -29.359 -49.099 1.00 53.62 97 GLY A O 1
ATOM 716 N N . ASN A 1 98 ? 39.983 -30.896 -47.771 1.00 53.94 98 ASN A N 1
ATOM 717 C CA . ASN A 1 98 ? 41.048 -31.893 -47.958 1.00 53.94 98 ASN A CA 1
ATOM 718 C C . ASN A 1 98 ? 40.672 -32.892 -49.069 1.00 53.94 98 ASN A C 1
ATOM 720 O O . ASN A 1 98 ? 40.464 -34.081 -48.830 1.00 53.94 98 ASN A O 1
ATOM 724 N N . HIS A 1 99 ? 40.544 -32.391 -50.297 1.00 54.22 99 HIS A N 1
ATOM 725 C CA . HIS A 1 99 ? 40.586 -33.218 -51.500 1.00 54.22 99 HIS A CA 1
ATOM 726 C C . HIS A 1 99 ? 41.953 -32.988 -52.143 1.00 54.22 99 HIS A C 1
ATOM 728 O O . HIS A 1 99 ? 42.232 -31.884 -52.599 1.00 54.22 99 HIS A O 1
ATOM 734 N N . GLY A 1 100 ? 42.809 -34.014 -52.126 1.00 57.72 100 GLY A N 1
ATOM 735 C CA . GLY A 1 100 ? 44.205 -33.991 -52.582 1.00 57.72 100 GLY A CA 1
ATOM 736 C C . GLY A 1 100 ? 44.389 -33.815 -54.093 1.00 57.72 100 GLY A C 1
ATOM 737 O O . GLY A 1 100 ? 45.032 -34.637 -54.739 1.00 57.72 100 GLY A O 1
ATOM 738 N N . GLY A 1 101 ? 43.812 -32.759 -54.659 1.00 71.69 101 GLY A N 1
ATOM 739 C CA . GLY A 1 101 ? 44.156 -32.263 -55.982 1.00 71.69 101 GLY A CA 1
ATOM 740 C C . GLY A 1 101 ? 45.365 -31.324 -55.908 1.00 71.69 101 GLY A C 1
ATOM 741 O O . GLY A 1 101 ? 45.572 -30.675 -54.879 1.00 71.69 101 GLY A O 1
ATOM 742 N N . PRO A 1 102 ? 46.173 -31.233 -56.979 1.00 74.12 102 PRO A N 1
ATOM 743 C CA . PRO A 1 102 ? 47.193 -30.199 -57.080 1.00 74.12 102 PRO A CA 1
ATOM 744 C C . PRO A 1 102 ? 46.533 -28.820 -56.911 1.00 74.12 102 PRO A C 1
ATOM 746 O O . PRO A 1 102 ? 45.408 -28.629 -57.387 1.00 74.12 102 PRO A O 1
ATOM 749 N N . PRO A 1 103 ? 47.195 -27.875 -56.218 1.00 69.44 103 PRO A N 1
ATOM 750 C CA . PRO A 1 103 ? 46.644 -26.546 -55.995 1.00 69.44 103 PRO A CA 1
ATOM 751 C C . PRO A 1 103 ? 46.236 -25.946 -57.346 1.00 69.44 103 PRO A C 1
ATOM 753 O O . PRO A 1 103 ? 47.013 -26.044 -58.303 1.00 69.44 103 PRO A O 1
ATOM 756 N N . PRO A 1 104 ? 45.027 -25.364 -57.465 1.00 72.12 104 PRO A N 1
ATOM 757 C CA . PRO A 1 104 ? 44.664 -24.662 -58.683 1.00 72.12 104 PRO A CA 1
ATOM 758 C C . PRO A 1 104 ? 45.735 -23.596 -58.959 1.00 72.12 104 PRO A C 1
ATOM 760 O O . PRO A 1 104 ? 46.250 -22.999 -58.006 1.00 72.12 104 PRO A O 1
ATOM 763 N N . PRO A 1 105 ? 46.108 -23.373 -60.232 1.00 72.75 105 PRO A N 1
ATOM 764 C CA . PRO A 1 105 ? 47.057 -22.328 -60.583 1.00 72.75 105 PRO A CA 1
ATOM 765 C C . PRO A 1 105 ? 46.577 -21.025 -59.953 1.00 72.75 105 PRO A C 1
ATOM 767 O O . PRO A 1 105 ? 45.396 -20.689 -60.067 1.00 72.75 105 PRO A O 1
ATOM 770 N N . TYR A 1 106 ? 47.479 -20.359 -59.225 1.00 67.81 106 TYR A N 1
ATOM 771 C CA . TYR A 1 106 ? 47.190 -19.105 -58.543 1.00 67.81 106 TYR A CA 1
ATOM 772 C C . TYR A 1 106 ? 46.431 -18.194 -59.512 1.00 67.81 106 TYR A C 1
ATOM 774 O O . TYR A 1 106 ? 46.979 -17.892 -60.576 1.00 67.81 106 TYR A O 1
ATOM 782 N N . PRO A 1 107 ? 45.178 -17.802 -59.210 1.00 66.75 107 PRO A N 1
ATOM 783 C CA . PRO A 1 107 ? 44.502 -16.820 -60.032 1.00 66.75 107 PRO A CA 1
ATOM 784 C C . PRO A 1 107 ? 45.396 -15.583 -60.043 1.00 66.75 107 PRO A C 1
ATOM 786 O O . PRO A 1 107 ? 45.757 -15.076 -58.977 1.00 66.75 107 PRO A O 1
ATOM 789 N N . GLU A 1 108 ? 45.812 -15.171 -61.244 1.00 62.81 108 GLU A N 1
ATOM 790 C CA . GLU A 1 108 ? 46.546 -13.930 -61.472 1.00 62.81 108 GLU A CA 1
ATOM 791 C C . GLU A 1 108 ? 45.937 -12.842 -60.599 1.00 62.81 108 GLU A C 1
ATOM 793 O O . GLU A 1 108 ? 44.717 -12.671 -60.588 1.00 62.81 108 GLU A O 1
ATOM 798 N N . HIS A 1 109 ? 46.798 -12.181 -59.825 1.00 57.78 109 HIS A N 1
ATOM 799 C CA . HIS A 1 109 ? 46.455 -11.183 -58.826 1.00 57.78 109 HIS A CA 1
ATOM 800 C C . HIS A 1 109 ? 45.520 -10.118 -59.410 1.00 57.78 109 HIS A C 1
ATOM 802 O O . HIS A 1 109 ? 45.967 -9.078 -59.891 1.00 57.78 109 HIS A O 1
ATOM 808 N N . GLN A 1 110 ? 44.210 -10.365 -59.359 1.00 71.31 110 GLN A N 1
ATOM 809 C CA . GLN A 1 110 ? 43.233 -9.328 -59.619 1.00 71.31 110 GLN A CA 1
ATOM 810 C C . GLN A 1 110 ? 43.449 -8.273 -58.535 1.00 71.31 110 GLN A C 1
ATOM 812 O O . GLN A 1 110 ? 43.432 -8.619 -57.346 1.00 71.31 110 GLN A O 1
ATOM 817 N N . PRO A 1 111 ? 43.715 -7.012 -58.911 1.00 74.25 111 PRO A N 1
ATOM 818 C CA . PRO A 1 111 ? 43.892 -5.953 -57.938 1.00 74.25 111 PRO A CA 1
ATOM 819 C C . PRO A 1 111 ? 42.632 -5.896 -57.080 1.00 74.25 111 PRO A C 1
ATOM 821 O O . PRO A 1 111 ? 41.520 -5.784 -57.599 1.00 74.25 111 PRO A O 1
ATOM 824 N N . LEU A 1 112 ? 42.820 -6.046 -55.767 1.00 76.12 112 LEU A N 1
ATOM 825 C CA . LEU A 1 112 ? 41.745 -5.959 -54.788 1.00 76.12 112 LEU A CA 1
ATOM 826 C C . LEU A 1 112 ? 40.930 -4.694 -55.080 1.00 76.12 112 LEU A C 1
ATOM 828 O O . LEU A 1 112 ? 41.530 -3.625 -55.237 1.00 76.12 112 LEU A O 1
ATOM 832 N N . PRO A 1 113 ? 39.592 -4.792 -55.174 1.00 75.25 113 PRO A N 1
ATOM 833 C CA . PRO A 1 113 ? 38.765 -3.620 -55.389 1.00 75.25 113 PRO A CA 1
ATOM 834 C C . PRO A 1 113 ? 39.074 -2.621 -54.277 1.00 75.25 113 PRO A C 1
ATOM 836 O O . PRO A 1 113 ? 38.944 -2.930 -53.091 1.00 75.25 113 PRO A O 1
ATOM 839 N N . HIS A 1 114 ? 39.554 -1.441 -54.667 1.00 80.56 114 HIS A N 1
ATOM 840 C CA . HIS A 1 114 ? 39.871 -0.379 -53.730 1.00 80.56 114 HIS A CA 1
ATOM 841 C C . HIS A 1 114 ? 38.555 0.149 -53.162 1.00 80.56 114 HIS A C 1
ATOM 843 O O . HIS A 1 114 ? 37.888 0.985 -53.767 1.00 80.56 114 HIS A O 1
ATOM 849 N N . VAL A 1 115 ? 38.138 -0.402 -52.024 1.00 82.56 115 VAL A N 1
ATOM 850 C CA . VAL A 1 115 ? 37.022 0.146 -51.261 1.00 82.56 115 VAL A CA 1
ATOM 851 C C . VAL A 1 115 ? 37.556 1.396 -50.567 1.00 82.56 115 VAL A C 1
ATOM 853 O O . VAL A 1 115 ? 38.496 1.282 -49.774 1.00 82.56 115 VAL A O 1
ATOM 856 N N . PRO A 1 116 ? 37.017 2.588 -50.864 1.00 86.31 116 PRO A N 1
ATOM 857 C CA . PRO A 1 116 ? 37.485 3.806 -50.228 1.00 86.31 116 PRO A CA 1
ATOM 858 C C . PRO A 1 116 ? 37.232 3.697 -48.724 1.00 86.31 116 PRO A C 1
ATOM 860 O O . PRO A 1 116 ? 36.164 3.271 -48.277 1.00 86.31 116 PRO A O 1
ATOM 863 N N . MET A 1 117 ? 38.240 4.066 -47.937 1.00 85.56 117 MET A N 1
ATOM 864 C CA . MET A 1 117 ? 38.241 3.893 -46.482 1.00 85.56 117 MET A CA 1
ATOM 865 C C . MET A 1 117 ? 37.060 4.599 -45.796 1.00 85.56 117 MET A C 1
ATOM 867 O O . MET A 1 117 ? 36.587 4.156 -44.752 1.00 85.56 117 MET A O 1
ATOM 871 N N . GLU A 1 118 ? 36.526 5.639 -46.436 1.00 89.94 118 GLU A N 1
ATOM 872 C CA . GLU A 1 118 ? 35.305 6.344 -46.043 1.00 89.94 118 GLU A CA 1
ATOM 873 C C . GLU A 1 118 ? 34.096 5.411 -45.917 1.00 89.94 118 GLU A C 1
ATOM 875 O O . GLU A 1 118 ? 33.379 5.474 -44.922 1.00 89.94 118 GLU A O 1
ATOM 880 N N . HIS A 1 119 ? 33.899 4.484 -46.860 1.00 82.56 119 HIS A N 1
ATOM 881 C CA . HIS A 1 119 ? 32.784 3.535 -46.796 1.00 82.56 119 HIS A CA 1
ATOM 882 C C . HIS A 1 119 ? 32.929 2.547 -45.636 1.00 82.56 119 HIS A C 1
ATOM 884 O O . HIS A 1 119 ? 31.935 2.186 -45.008 1.00 82.56 119 HIS A O 1
ATOM 890 N N . ILE A 1 120 ? 34.159 2.144 -45.312 1.00 86.94 120 ILE A N 1
ATOM 891 C CA . ILE A 1 120 ? 34.427 1.252 -44.178 1.00 86.94 120 ILE A CA 1
ATOM 892 C C . ILE A 1 120 ? 34.123 1.978 -42.863 1.00 86.94 120 ILE A C 1
ATOM 894 O O . ILE A 1 120 ? 33.443 1.428 -41.999 1.00 86.94 120 ILE A O 1
ATOM 898 N N . MET A 1 121 ? 34.565 3.231 -42.727 1.00 87.88 121 MET A N 1
ATOM 899 C CA . MET A 1 121 ? 34.278 4.042 -41.541 1.00 87.88 121 MET A CA 1
ATOM 900 C C . MET A 1 121 ? 32.783 4.338 -41.383 1.00 87.88 121 MET A C 1
ATOM 902 O O . MET A 1 121 ? 32.271 4.246 -40.270 1.00 87.88 121 MET A O 1
ATOM 906 N N . LEU A 1 122 ? 32.070 4.633 -42.475 1.00 90.12 122 LEU A N 1
ATOM 907 C CA . LEU A 1 122 ? 30.623 4.862 -42.442 1.00 90.12 122 LEU A CA 1
ATOM 908 C C . LEU A 1 122 ? 29.847 3.610 -42.024 1.00 90.12 122 LEU A C 1
ATOM 910 O O . LEU A 1 122 ? 28.916 3.713 -41.230 1.00 90.12 122 LEU A O 1
ATOM 914 N N . ASN A 1 123 ? 30.247 2.428 -42.498 1.00 86.56 123 ASN A N 1
ATOM 915 C CA . ASN A 1 123 ? 29.603 1.179 -42.093 1.00 86.56 123 ASN A CA 1
ATOM 916 C C . ASN A 1 123 ? 29.840 0.876 -40.608 1.00 86.56 123 ASN A C 1
ATOM 918 O O . ASN A 1 123 ? 28.884 0.573 -39.901 1.00 86.56 123 ASN A O 1
ATOM 922 N N . MET A 1 124 ? 31.073 1.043 -40.114 1.00 86.06 124 MET A N 1
ATOM 923 C CA . MET A 1 124 ? 31.366 0.875 -38.683 1.00 86.06 124 MET A CA 1
ATOM 924 C C . MET A 1 124 ? 30.600 1.881 -37.815 1.00 86.06 124 MET A C 1
ATOM 926 O O . MET A 1 124 ? 30.125 1.530 -36.737 1.00 86.06 124 MET A O 1
ATOM 930 N N . LEU A 1 125 ? 30.457 3.127 -38.279 1.00 91.00 125 LEU A N 1
ATOM 931 C CA . LEU A 1 125 ? 29.692 4.149 -37.568 1.00 91.00 125 LEU A CA 1
ATOM 932 C C . LEU A 1 125 ? 28.197 3.802 -37.523 1.00 91.00 125 LEU A C 1
ATOM 934 O O . LEU A 1 125 ? 27.581 3.930 -36.469 1.00 91.00 125 LEU A O 1
ATOM 938 N N . ASN A 1 126 ? 27.623 3.337 -38.636 1.00 88.62 126 ASN A N 1
ATOM 939 C CA . ASN A 1 126 ? 26.222 2.922 -38.689 1.00 88.62 126 ASN A CA 1
ATOM 940 C C . ASN A 1 126 ? 25.949 1.727 -37.763 1.00 88.62 126 ASN A C 1
ATOM 942 O O . ASN A 1 126 ? 24.986 1.772 -37.002 1.00 88.62 126 ASN A O 1
ATOM 946 N N . GLU A 1 127 ? 26.821 0.713 -37.757 1.00 89.00 127 GLU A N 1
ATOM 947 C CA . GLU A 1 127 ? 26.709 -0.428 -36.835 1.00 89.00 127 GLU A CA 1
ATOM 948 C C . GLU A 1 127 ? 26.780 0.023 -35.365 1.00 89.00 127 GLU A C 1
ATOM 950 O O . GLU A 1 127 ? 25.938 -0.365 -34.554 1.00 89.00 127 GLU A O 1
ATOM 955 N N . ALA A 1 128 ? 27.714 0.920 -35.022 1.00 89.75 128 ALA A N 1
ATOM 956 C CA . ALA A 1 128 ? 27.834 1.452 -33.663 1.00 89.75 128 ALA A CA 1
ATOM 957 C C . ALA A 1 128 ? 26.600 2.266 -33.223 1.00 89.75 128 ALA A C 1
ATOM 959 O O . ALA A 1 128 ? 26.205 2.214 -32.055 1.00 89.75 128 ALA A O 1
ATOM 960 N N . ILE A 1 129 ? 25.979 3.016 -34.141 1.00 89.56 129 ILE A N 1
ATOM 961 C CA . ILE A 1 129 ? 24.752 3.777 -33.867 1.00 89.56 129 ILE A CA 1
ATOM 962 C C . ILE A 1 129 ? 23.565 2.833 -33.633 1.00 89.56 129 ILE A C 1
ATOM 964 O O . ILE A 1 129 ? 22.795 3.059 -32.696 1.00 89.56 129 ILE A O 1
ATOM 968 N N . GLU A 1 130 ? 23.412 1.778 -34.438 1.00 90.88 130 GLU A N 1
ATOM 969 C CA . GLU A 1 130 ? 22.334 0.797 -34.260 1.00 90.88 130 GLU A CA 1
ATOM 970 C C . GLU A 1 130 ? 2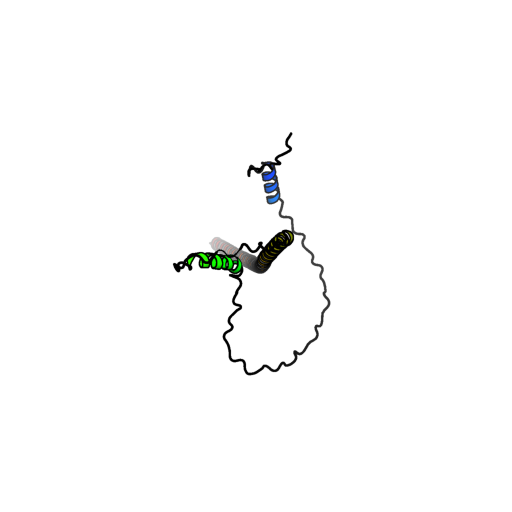2.445 0.053 -32.923 1.00 90.88 130 GLU A C 1
ATOM 972 O O . GLU A 1 130 ? 21.446 -0.070 -32.206 1.00 90.88 130 GLU A O 1
ATOM 977 N N . ASP A 1 131 ? 23.656 -0.355 -32.532 1.00 89.88 131 ASP A N 1
ATOM 978 C CA . ASP A 1 131 ? 23.905 -0.995 -31.236 1.00 89.88 131 ASP A CA 1
ATOM 979 C C . ASP A 1 131 ? 23.581 -0.056 -30.060 1.00 89.88 131 ASP A C 1
ATOM 981 O O . ASP A 1 131 ? 22.962 -0.470 -29.070 1.00 89.88 131 ASP A O 1
ATOM 985 N N . LEU A 1 132 ? 23.937 1.230 -30.174 1.00 87.62 132 LEU A N 1
ATOM 986 C CA . LEU A 1 132 ? 23.619 2.238 -29.160 1.00 87.62 132 LEU A CA 1
ATOM 987 C C . LEU A 1 132 ? 22.103 2.459 -29.039 1.00 87.62 132 LEU A C 1
ATOM 989 O O . LEU A 1 132 ? 21.572 2.536 -27.926 1.00 87.62 132 LEU A O 1
ATOM 993 N N . LEU A 1 133 ? 21.395 2.535 -30.170 1.00 88.12 133 LEU A N 1
ATOM 994 C CA . LEU A 1 133 ? 19.940 2.688 -30.201 1.00 88.12 133 LEU A CA 1
ATOM 995 C C . LEU A 1 133 ? 19.237 1.473 -29.583 1.00 88.12 133 LEU A C 1
ATOM 997 O O . LEU A 1 133 ? 18.386 1.650 -28.710 1.00 88.12 133 LEU A O 1
ATOM 1001 N N . GLU A 1 134 ? 19.603 0.248 -29.966 1.00 90.38 134 GLU A N 1
ATOM 1002 C CA . GLU A 1 134 ? 18.997 -0.975 -29.419 1.00 90.38 134 GLU A CA 1
ATOM 1003 C C . GLU A 1 134 ? 19.289 -1.129 -27.915 1.00 90.38 134 GLU A C 1
ATOM 1005 O O . GLU A 1 134 ? 18.402 -1.545 -27.160 1.00 90.38 134 GLU A O 1
ATOM 1010 N N . SER A 1 135 ? 20.481 -0.739 -27.448 1.00 87.75 135 SER A N 1
ATOM 1011 C CA . SER A 1 135 ? 20.808 -0.692 -26.016 1.00 87.75 135 SER A CA 1
ATOM 1012 C C . SER A 1 135 ? 19.908 0.291 -25.257 1.00 87.75 135 SER A C 1
ATOM 1014 O O . SER A 1 135 ? 19.308 -0.077 -24.242 1.00 87.75 135 SER A O 1
ATOM 1016 N N . ASN A 1 136 ? 19.735 1.510 -25.777 1.00 83.81 136 ASN A N 1
ATOM 1017 C CA . ASN A 1 136 ? 18.870 2.521 -25.165 1.00 83.81 136 ASN A CA 1
ATOM 1018 C C . ASN A 1 136 ? 17.400 2.082 -25.137 1.00 83.81 136 ASN A C 1
ATOM 1020 O O . ASN A 1 136 ? 16.738 2.219 -24.109 1.00 83.81 136 ASN A O 1
ATOM 1024 N N . PHE A 1 137 ? 16.893 1.482 -26.218 1.00 89.31 137 PHE A N 1
ATOM 1025 C CA . PHE A 1 137 ? 15.537 0.927 -26.238 1.00 89.31 137 PHE A CA 1
ATOM 1026 C C . PHE A 1 137 ? 15.355 -0.183 -25.200 1.00 89.31 137 PHE A C 1
ATOM 1028 O O . PHE A 1 137 ? 14.342 -0.209 -24.502 1.00 89.31 137 PHE A O 1
ATOM 1035 N N . ARG A 1 138 ? 16.336 -1.080 -25.044 1.00 86.44 138 ARG A N 1
ATOM 1036 C CA . ARG A 1 138 ? 16.288 -2.117 -24.001 1.00 86.44 138 ARG A CA 1
ATOM 1037 C C . ARG A 1 138 ? 16.250 -1.509 -22.607 1.00 86.44 138 ARG A C 1
ATOM 1039 O O . ARG A 1 138 ? 15.397 -1.906 -21.814 1.00 86.44 138 ARG A O 1
ATOM 1046 N N . GLN A 1 139 ? 17.104 -0.527 -22.326 1.00 87.62 139 GLN A N 1
ATOM 1047 C CA . GLN A 1 139 ? 17.077 0.176 -21.044 1.00 87.62 139 GLN A CA 1
ATOM 1048 C C . GLN A 1 139 ? 15.723 0.844 -20.800 1.00 87.62 139 GLN A C 1
ATOM 1050 O O . GLN A 1 139 ? 15.158 0.683 -19.721 1.00 87.62 139 GLN A O 1
ATOM 1055 N N . GLN A 1 140 ? 15.149 1.490 -21.817 1.00 87.44 140 GLN A N 1
ATOM 1056 C CA . GLN A 1 140 ? 13.829 2.102 -21.710 1.00 87.44 140 GLN A CA 1
ATOM 1057 C C . GLN A 1 140 ? 12.742 1.068 -21.384 1.00 87.44 140 GLN A C 1
ATOM 1059 O O . GLN A 1 140 ? 11.927 1.297 -20.494 1.00 87.44 140 GLN A O 1
ATOM 1064 N N . THR A 1 141 ? 12.766 -0.112 -22.018 1.00 91.06 141 THR A N 1
ATOM 1065 C CA . THR A 1 141 ? 11.793 -1.173 -21.701 1.00 91.06 141 THR A CA 1
ATOM 1066 C C . THR A 1 141 ? 11.942 -1.724 -20.283 1.00 91.06 141 THR A C 1
ATOM 1068 O O . THR A 1 141 ? 10.944 -2.102 -19.669 1.00 91.06 141 THR A O 1
ATOM 1071 N N . GLU A 1 142 ? 13.160 -1.776 -19.740 1.00 89.00 142 GLU A N 1
ATOM 1072 C CA . GLU A 1 142 ? 13.377 -2.157 -18.341 1.00 89.00 142 GLU A CA 1
ATOM 1073 C C . GLU A 1 142 ? 12.876 -1.066 -17.384 1.00 89.00 142 GLU A C 1
ATOM 1075 O O . GLU A 1 142 ? 12.203 -1.379 -16.400 1.00 89.00 142 GLU A O 1
ATOM 1080 N N . ILE A 1 143 ? 13.101 0.211 -17.709 1.00 87.12 143 ILE A N 1
ATOM 1081 C CA . ILE A 1 143 ? 12.562 1.348 -16.948 1.00 87.12 143 ILE A CA 1
ATOM 1082 C C . ILE A 1 143 ? 11.027 1.292 -16.910 1.00 87.12 143 ILE A C 1
ATOM 1084 O O . ILE A 1 143 ? 10.436 1.395 -15.833 1.00 87.12 143 ILE A O 1
ATOM 1088 N N . ASP A 1 144 ? 10.372 1.031 -18.041 1.00 90.69 144 ASP A N 1
ATOM 1089 C CA . ASP A 1 144 ? 8.910 0.931 -18.111 1.00 90.69 144 ASP A CA 1
ATOM 1090 C C . ASP A 1 144 ? 8.365 -0.223 -17.251 1.00 90.69 144 ASP A C 1
ATOM 1092 O O . ASP A 1 144 ? 7.357 -0.067 -16.550 1.00 90.69 144 ASP A O 1
ATOM 1096 N N . LYS A 1 145 ? 9.050 -1.377 -17.230 1.00 92.12 145 LYS A N 1
ATOM 1097 C CA . LYS A 1 145 ? 8.694 -2.492 -16.332 1.00 92.12 145 LYS A CA 1
ATOM 1098 C C . LYS A 1 145 ? 8.795 -2.077 -14.867 1.00 92.12 145 LYS A C 1
ATOM 1100 O O . LYS A 1 145 ? 7.880 -2.379 -14.096 1.00 92.12 145 LYS A O 1
ATOM 1105 N N . VAL A 1 146 ? 9.866 -1.380 -14.482 1.00 88.44 146 VAL A N 1
ATOM 1106 C CA . VAL A 1 146 ? 10.055 -0.887 -13.110 1.00 88.44 146 VAL A CA 1
ATOM 1107 C C . VAL A 1 146 ? 8.944 0.092 -12.733 1.00 88.44 146 VAL A C 1
ATOM 1109 O O . VAL A 1 146 ? 8.344 -0.066 -11.670 1.00 88.44 146 VAL A O 1
ATOM 1112 N N . ILE A 1 147 ? 8.583 1.030 -13.613 1.00 91.44 147 ILE A N 1
ATOM 1113 C CA . ILE A 1 147 ? 7.481 1.978 -13.381 1.00 91.44 147 ILE A CA 1
ATOM 1114 C C . ILE A 1 147 ? 6.158 1.234 -13.141 1.00 91.44 147 ILE A C 1
ATOM 1116 O O . ILE A 1 147 ? 5.436 1.544 -12.189 1.00 91.44 147 ILE A O 1
ATOM 1120 N N . ILE A 1 148 ? 5.847 0.212 -13.946 1.00 93.94 148 ILE A N 1
ATOM 1121 C CA . ILE A 1 148 ? 4.635 -0.605 -13.771 1.00 93.94 148 ILE A CA 1
ATOM 1122 C C . ILE A 1 148 ? 4.656 -1.351 -12.428 1.00 93.94 148 ILE A C 1
ATOM 1124 O O . ILE A 1 148 ? 3.634 -1.399 -11.734 1.00 93.94 148 ILE A O 1
ATOM 1128 N N 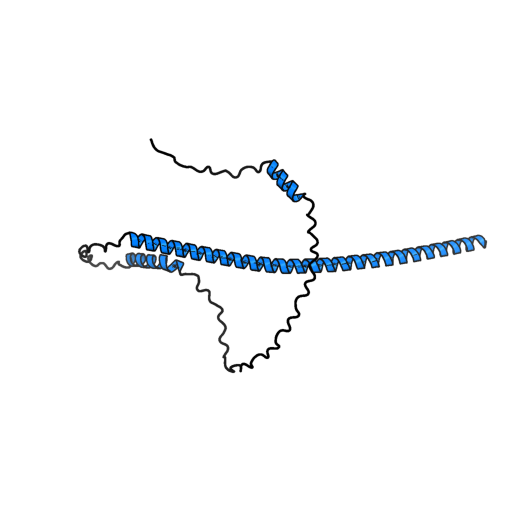. ILE A 1 149 ? 5.797 -1.934 -12.047 1.00 92.62 149 ILE A N 1
ATOM 1129 C CA . ILE A 1 149 ? 5.954 -2.653 -10.775 1.00 92.62 149 ILE A CA 1
ATOM 1130 C C . ILE A 1 149 ? 5.766 -1.694 -9.594 1.00 92.62 149 ILE A C 1
ATOM 1132 O O . ILE A 1 149 ? 4.947 -1.970 -8.715 1.00 92.62 149 ILE A O 1
ATOM 1136 N N . VAL A 1 150 ? 6.434 -0.539 -9.609 1.00 89.38 150 VAL A N 1
ATOM 1137 C CA . VAL A 1 150 ? 6.308 0.501 -8.576 1.00 89.38 150 VAL A CA 1
ATOM 1138 C C . VAL A 1 150 ? 4.867 1.009 -8.487 1.00 89.38 150 VAL A C 1
ATOM 1140 O O . VAL A 1 150 ? 4.321 1.137 -7.390 1.00 89.38 150 VAL A O 1
ATOM 1143 N N . GLY A 1 151 ? 4.194 1.212 -9.623 1.00 93.88 151 GLY A N 1
ATOM 1144 C CA . GLY A 1 151 ? 2.779 1.587 -9.661 1.00 93.88 151 GLY A CA 1
ATOM 1145 C C . GLY A 1 151 ? 1.866 0.555 -8.985 1.00 93.88 151 GLY A C 1
ATOM 1146 O O . GLY A 1 151 ? 0.990 0.918 -8.193 1.00 93.88 151 GLY A O 1
ATOM 1147 N N . LYS A 1 152 ? 2.094 -0.742 -9.233 1.00 93.81 152 LYS A N 1
ATOM 1148 C CA . LYS A 1 152 ? 1.354 -1.832 -8.571 1.00 93.81 152 LYS A CA 1
ATOM 1149 C C . LYS A 1 152 ? 1.643 -1.893 -7.071 1.00 93.81 152 LYS A C 1
ATOM 1151 O O . LYS A 1 152 ? 0.701 -2.034 -6.290 1.00 93.81 152 LYS A O 1
ATOM 1156 N N . MET A 1 153 ? 2.905 -1.742 -6.668 1.00 87.88 153 MET A N 1
ATOM 1157 C CA . MET A 1 153 ? 3.304 -1.706 -5.257 1.00 87.88 153 MET A CA 1
ATOM 1158 C C . MET A 1 153 ? 2.648 -0.538 -4.518 1.00 87.88 153 MET A C 1
ATOM 1160 O O . MET A 1 153 ? 2.067 -0.749 -3.458 1.00 87.88 153 MET A O 1
ATOM 1164 N N . ASN A 1 154 ? 2.631 0.660 -5.105 1.00 91.75 154 ASN A N 1
ATOM 1165 C CA . ASN A 1 154 ? 1.969 1.827 -4.518 1.00 91.75 154 ASN A CA 1
ATOM 1166 C C . ASN A 1 154 ? 0.459 1.616 -4.335 1.00 91.75 154 ASN A C 1
ATOM 1168 O O . ASN A 1 154 ? -0.110 2.026 -3.322 1.00 91.75 154 ASN A O 1
ATOM 1172 N N . LYS A 1 155 ? -0.206 0.939 -5.279 1.00 94.12 155 LYS A N 1
ATOM 1173 C CA . LYS A 1 155 ? -1.630 0.596 -5.142 1.00 94.12 155 LYS A CA 1
ATOM 1174 C C . LYS A 1 155 ? -1.873 -0.409 -4.010 1.00 94.12 155 LYS A C 1
ATOM 1176 O O . LYS A 1 155 ? -2.836 -0.251 -3.261 1.00 94.12 155 LYS A O 1
ATOM 1181 N N . ALA A 1 156 ? -1.010 -1.416 -3.875 1.00 90.44 156 ALA A N 1
ATOM 1182 C CA . ALA A 1 156 ? -1.086 -2.396 -2.791 1.00 90.44 156 ALA A CA 1
ATOM 1183 C C . ALA A 1 156 ? -0.809 -1.758 -1.420 1.00 90.44 156 ALA A C 1
ATOM 1185 O O . ALA A 1 156 ? -1.550 -2.012 -0.474 1.00 90.44 156 ALA A O 1
ATOM 1186 N N . GLN A 1 157 ? 0.188 -0.872 -1.339 1.00 90.94 157 GLN A N 1
ATOM 1187 C CA . GLN A 1 157 ? 0.510 -0.094 -0.141 1.00 90.94 157 GLN A CA 1
ATOM 1188 C C . GLN A 1 157 ? -0.688 0.738 0.319 1.00 90.94 157 GLN A C 1
ATOM 1190 O O . GLN A 1 157 ? -1.119 0.587 1.456 1.00 90.94 157 GLN A O 1
ATOM 1195 N N . LYS A 1 158 ? -1.317 1.511 -0.581 1.00 94.19 158 LYS A N 1
ATOM 1196 C CA . LYS A 1 158 ? -2.532 2.280 -0.248 1.00 94.19 158 LYS A CA 1
ATOM 1197 C C . LYS A 1 158 ? -3.651 1.401 0.309 1.00 94.19 158 LYS A C 1
ATOM 1199 O O . LYS A 1 158 ? -4.295 1.778 1.281 1.00 94.19 158 LYS A O 1
ATOM 1204 N N . LYS A 1 159 ? -3.872 0.224 -0.285 1.00 95.69 159 LYS A N 1
ATOM 1205 C CA . LYS A 1 159 ? -4.879 -0.721 0.211 1.00 95.69 159 LYS A CA 1
ATOM 1206 C C . LYS A 1 159 ? -4.537 -1.226 1.620 1.00 95.69 159 LYS A C 1
ATOM 1208 O O . LYS A 1 159 ? -5.413 -1.229 2.476 1.00 95.69 159 LYS A O 1
ATOM 1213 N N . SER A 1 160 ? -3.281 -1.605 1.856 1.00 95.00 160 SER A N 1
ATOM 1214 C CA . SER A 1 160 ? -2.797 -2.050 3.171 1.00 95.00 160 SER A CA 1
ATOM 1215 C C . SER A 1 160 ? -2.971 -0.965 4.241 1.00 95.00 160 SER A C 1
ATOM 1217 O O . SER A 1 160 ? -3.468 -1.236 5.330 1.00 95.00 160 SER A O 1
ATOM 1219 N N . THR A 1 161 ? -2.649 0.291 3.917 1.00 95.75 161 THR A N 1
ATOM 1220 C CA . THR A 1 161 ? -2.819 1.421 4.842 1.00 95.75 161 THR A CA 1
ATOM 1221 C C . THR A 1 161 ? -4.280 1.627 5.248 1.00 95.75 161 THR A C 1
ATOM 1223 O O . THR A 1 161 ? -4.561 1.833 6.427 1.00 95.75 161 THR A O 1
ATOM 1226 N N . GLU A 1 162 ? -5.219 1.527 4.304 1.00 96.94 162 GLU A N 1
ATOM 1227 C CA . GLU A 1 162 ? -6.655 1.622 4.605 1.00 96.94 162 GLU A CA 1
ATOM 1228 C C . GLU A 1 162 ? -7.150 0.453 5.471 1.00 96.94 162 GLU A C 1
ATOM 1230 O O . GLU A 1 162 ? -7.963 0.651 6.373 1.00 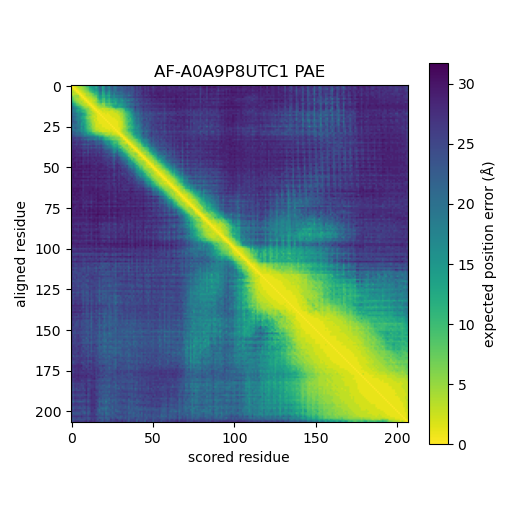96.94 162 GLU A O 1
ATOM 1235 N N . GLU A 1 163 ? -6.646 -0.764 5.248 1.00 96.19 163 GLU A N 1
ATOM 1236 C CA . GLU A 1 163 ? -6.973 -1.922 6.090 1.00 96.19 163 GLU A CA 1
ATOM 1237 C C . GLU A 1 163 ? -6.445 -1.751 7.521 1.00 96.19 163 GLU A C 1
ATOM 1239 O O . GLU A 1 163 ? -7.190 -1.976 8.475 1.00 96.19 163 GLU A O 1
ATOM 1244 N N . ILE A 1 164 ? -5.210 -1.269 7.686 1.00 95.69 164 ILE A N 1
ATOM 1245 C CA . ILE A 1 164 ? -4.639 -0.946 9.003 1.00 95.69 164 ILE A CA 1
ATOM 1246 C C . ILE A 1 164 ? -5.483 0.113 9.713 1.00 95.69 164 ILE A C 1
ATOM 1248 O O . ILE A 1 164 ? -5.787 -0.037 10.896 1.00 95.69 164 ILE A O 1
ATOM 1252 N N . LYS A 1 165 ? -5.914 1.156 8.995 1.00 97.62 165 LYS A N 1
ATOM 1253 C CA . LYS A 1 165 ? -6.764 2.205 9.562 1.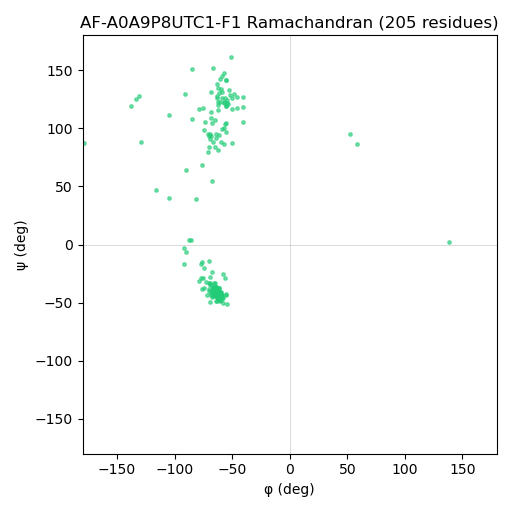00 97.62 165 LYS A CA 1
ATOM 1254 C C . LYS A 1 165 ? -8.097 1.645 10.066 1.00 97.62 165 LYS A C 1
ATOM 1256 O O . LYS A 1 165 ? -8.475 1.925 11.200 1.00 97.62 165 LYS A O 1
ATOM 1261 N N . ARG A 1 166 ? -8.757 0.791 9.275 1.00 97.31 166 ARG A N 1
ATOM 1262 C CA . ARG A 1 166 ? -9.997 0.109 9.690 1.00 97.31 166 ARG A CA 1
ATOM 1263 C C . ARG A 1 166 ? -9.791 -0.778 10.913 1.00 97.31 166 ARG A C 1
ATOM 1265 O O . ARG A 1 166 ? -10.634 -0.789 11.802 1.00 97.31 166 ARG A O 1
ATOM 1272 N N . MET A 1 167 ? -8.682 -1.516 10.974 1.00 96.38 167 MET A N 1
ATOM 1273 C CA . MET A 1 167 ? -8.369 -2.335 12.148 1.00 96.38 167 MET A CA 1
ATOM 1274 C C . MET A 1 167 ? -8.143 -1.478 13.396 1.00 96.38 167 MET A C 1
ATOM 1276 O O . MET A 1 167 ? -8.608 -1.852 14.469 1.00 96.38 167 MET A O 1
ATOM 1280 N N . ASN A 1 168 ? -7.485 -0.323 13.264 1.00 97.00 168 ASN A N 1
ATOM 1281 C CA . ASN A 1 168 ? -7.281 0.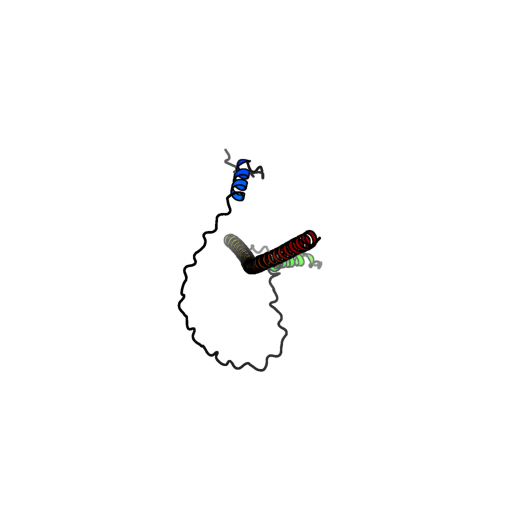591 14.386 1.00 97.00 168 ASN A CA 1
ATOM 1282 C C . ASN A 1 168 ? -8.605 1.190 14.889 1.00 97.00 168 ASN A C 1
ATOM 1284 O O . ASN A 1 168 ? -8.837 1.226 16.093 1.00 97.00 168 ASN A O 1
ATOM 1288 N N . GLU A 1 169 ? -9.507 1.580 13.984 1.00 97.50 169 GLU A N 1
ATOM 1289 C CA . GLU A 1 169 ? -10.851 2.057 14.347 1.00 97.50 169 GLU A CA 1
ATOM 1290 C C . GLU A 1 169 ? -11.657 0.982 15.100 1.00 97.50 169 GLU A C 1
ATOM 1292 O O . GLU A 1 169 ? -12.310 1.278 16.102 1.00 97.50 169 GLU A O 1
ATOM 1297 N N . LEU A 1 170 ? -11.573 -0.283 14.671 1.00 97.25 170 LEU A N 1
ATOM 1298 C CA . LEU A 1 170 ? -12.209 -1.402 15.378 1.00 97.25 170 LEU A CA 1
ATOM 1299 C C . LEU A 1 170 ? -11.588 -1.651 16.758 1.00 97.25 170 LEU A C 1
ATOM 1301 O O . LEU A 1 170 ? -12.312 -1.968 17.702 1.00 97.25 170 LEU A O 1
ATOM 1305 N N . LEU A 1 171 ? -10.268 -1.501 16.893 1.00 96.38 171 LEU A N 1
ATOM 1306 C CA . LEU A 1 171 ? -9.577 -1.651 18.173 1.00 96.38 171 LEU A CA 1
ATOM 1307 C C . LEU A 1 171 ? -9.987 -0.552 19.162 1.00 96.38 171 LEU A C 1
ATOM 1309 O O . LEU A 1 171 ? -10.267 -0.846 20.323 1.00 96.38 171 LEU A O 1
ATOM 1313 N N . GLU A 1 172 ? -10.087 0.696 18.700 1.00 96.19 172 GLU A N 1
ATOM 1314 C CA . GLU A 1 172 ? -10.570 1.814 19.517 1.00 96.19 172 GLU A CA 1
ATOM 1315 C C . GLU A 1 172 ? -12.020 1.601 19.969 1.00 96.19 172 GLU A C 1
ATOM 1317 O O . GLU A 1 172 ? -12.338 1.811 21.143 1.00 96.19 172 GLU A O 1
ATOM 1322 N N . GLN A 1 173 ? -12.887 1.103 19.081 1.00 95.75 173 GLN A N 1
ATOM 1323 C CA . GLN A 1 173 ? -14.250 0.718 19.454 1.00 95.75 173 GLN A CA 1
ATOM 1324 C C . GLN A 1 173 ? -14.254 -0.402 20.499 1.00 95.75 173 GLN A C 1
ATOM 1326 O O . GLN A 1 173 ? -14.942 -0.290 21.515 1.00 95.75 173 GLN A O 1
ATOM 1331 N N . ALA A 1 174 ? -13.465 -1.460 20.297 1.00 95.88 174 ALA A N 1
ATOM 1332 C CA . ALA A 1 174 ? -13.372 -2.571 21.240 1.00 95.88 174 ALA A CA 1
ATOM 1333 C C . ALA A 1 174 ? -12.885 -2.111 22.622 1.00 95.88 174 ALA A C 1
ATOM 1335 O O . ALA A 1 174 ? -13.441 -2.527 23.639 1.00 95.88 174 ALA A O 1
ATOM 1336 N N . HIS A 1 175 ? -11.903 -1.207 22.672 1.00 96.50 175 HIS A N 1
ATOM 1337 C CA . HIS A 1 175 ? -11.444 -0.598 23.918 1.00 96.50 175 HIS A CA 1
ATOM 1338 C C . HIS A 1 175 ? -12.555 0.205 24.596 1.00 96.50 175 HIS A C 1
ATOM 1340 O O . HIS A 1 175 ? -12.781 0.032 25.793 1.00 96.50 175 HIS A O 1
ATOM 1346 N N . TYR A 1 176 ? -13.294 1.028 23.848 1.00 96.06 176 TYR A N 1
ATOM 1347 C CA . TYR A 1 176 ? -14.406 1.807 24.394 1.00 96.06 176 TYR A CA 1
ATOM 1348 C C . TYR A 1 176 ? -15.473 0.915 25.052 1.00 96.06 176 TYR A C 1
ATOM 1350 O O . TYR A 1 176 ? -15.873 1.160 26.193 1.00 96.06 176 TYR A O 1
ATOM 1358 N N . TYR A 1 177 ? -15.874 -0.171 24.383 1.00 96.19 177 TYR A N 1
ATOM 1359 C CA . TYR A 1 177 ? -16.815 -1.141 24.952 1.00 96.19 177 TYR A CA 1
ATOM 1360 C C . TYR A 1 177 ? -16.228 -1.905 26.143 1.00 96.19 177 TYR A C 1
ATOM 1362 O O . TYR A 1 177 ? -16.932 -2.124 27.130 1.00 96.19 177 TYR A O 1
ATOM 1370 N N . GLY A 1 178 ? -14.946 -2.275 26.085 1.00 96.81 178 GLY A N 1
ATOM 1371 C CA . GLY A 1 178 ? -14.249 -2.952 27.177 1.00 96.81 178 GLY A CA 1
ATOM 1372 C C . GLY A 1 178 ? -14.213 -2.115 28.457 1.00 96.81 178 GLY A C 1
ATOM 1373 O O . GLY A 1 178 ? -14.593 -2.603 29.522 1.00 96.81 178 GLY A O 1
ATOM 1374 N N . TYR A 1 179 ? -13.835 -0.838 28.356 1.00 96.94 179 TYR A N 1
ATOM 1375 C CA . TYR A 1 179 ? -13.841 0.084 29.496 1.00 96.94 179 TYR A CA 1
ATOM 1376 C C . TYR A 1 179 ? -15.254 0.356 30.016 1.00 96.94 179 TYR A C 1
ATOM 1378 O O . TYR A 1 179 ? -15.452 0.399 31.231 1.00 96.94 179 TYR A O 1
ATOM 1386 N N . GLY A 1 180 ? -16.241 0.489 29.124 1.00 96.31 180 GLY A N 1
ATOM 1387 C CA . GLY A 1 180 ? -17.643 0.645 29.513 1.00 96.31 180 GLY A CA 1
ATOM 1388 C C . GLY A 1 180 ? -18.156 -0.548 30.322 1.00 96.31 180 GLY A C 1
ATOM 1389 O O . GLY A 1 180 ? -18.724 -0.368 31.399 1.00 96.31 180 GLY A O 1
ATOM 1390 N N . LEU A 1 181 ? -17.893 -1.771 29.854 1.00 97.62 181 LEU A N 1
ATOM 1391 C CA . LEU A 1 181 ? -18.268 -2.992 30.566 1.00 97.62 181 LEU A CA 1
ATOM 1392 C C . LEU A 1 181 ? -17.565 -3.092 31.927 1.00 97.62 181 LEU A C 1
ATOM 1394 O O . LEU A 1 181 ? -18.214 -3.388 32.929 1.00 97.62 181 LEU A O 1
ATOM 1398 N N . LEU A 1 182 ? -16.261 -2.801 31.980 1.00 97.25 182 LEU A N 1
ATOM 1399 C CA . LEU A 1 182 ? -15.496 -2.798 33.228 1.00 97.25 182 LEU A CA 1
ATOM 1400 C C . LEU A 1 182 ? -16.075 -1.793 34.239 1.00 97.25 182 LEU A C 1
ATOM 1402 O O . LEU A 1 182 ? -16.240 -2.127 35.411 1.00 97.25 182 LEU A O 1
ATOM 1406 N N . ALA A 1 183 ? -16.433 -0.587 33.791 1.00 97.69 183 ALA A N 1
ATOM 1407 C CA . ALA A 1 183 ? -17.036 0.436 34.641 1.00 97.69 183 ALA A CA 1
ATOM 1408 C C . ALA A 1 183 ? -18.389 -0.016 35.220 1.00 97.69 183 ALA A C 1
ATOM 1410 O O . ALA A 1 183 ? -18.640 0.170 36.412 1.00 97.69 183 ALA A O 1
ATOM 1411 N N . VAL A 1 184 ? -19.234 -0.663 34.410 1.00 97.81 184 VAL A N 1
ATOM 1412 C CA . VAL A 1 184 ? -20.515 -1.229 34.868 1.00 97.81 184 VAL A CA 1
ATOM 1413 C C . VAL A 1 184 ? -20.290 -2.336 35.901 1.00 97.81 184 VAL A C 1
ATOM 1415 O O . VAL A 1 184 ? -20.950 -2.341 36.938 1.00 97.81 184 VAL A O 1
ATOM 1418 N N . LEU A 1 185 ? -19.337 -3.243 35.669 1.00 98.00 185 LEU A N 1
ATOM 1419 C CA . LEU A 1 185 ? -19.009 -4.307 36.624 1.00 98.00 185 LEU A CA 1
ATOM 1420 C C . LEU A 1 185 ? -18.504 -3.745 37.959 1.00 98.00 185 LEU A C 1
ATOM 1422 O O . LEU A 1 185 ? -18.942 -4.196 39.018 1.00 98.00 185 LEU A O 1
ATOM 1426 N N . MET A 1 186 ? -17.637 -2.730 37.916 1.00 98.06 186 MET A N 1
ATOM 1427 C CA . MET A 1 186 ? -17.151 -2.039 39.114 1.00 98.06 186 MET A CA 1
ATOM 1428 C C . MET A 1 186 ? -18.291 -1.362 39.883 1.00 98.06 186 MET A C 1
ATOM 1430 O O . MET A 1 186 ? -18.338 -1.451 41.110 1.00 98.06 186 MET A O 1
ATOM 1434 N N . LEU A 1 187 ? -19.240 -0.737 39.180 1.00 98.31 187 LEU A N 1
ATOM 1435 C CA . LEU A 1 187 ? -20.418 -0.125 39.795 1.00 98.31 187 LEU A CA 1
ATOM 1436 C C . LEU A 1 187 ? -21.304 -1.167 40.495 1.00 98.31 187 LEU A C 1
ATOM 1438 O O . LEU A 1 187 ? -21.712 -0.957 41.636 1.00 98.31 187 LEU A O 1
ATOM 1442 N N . VAL A 1 188 ? -21.568 -2.305 39.846 1.00 98.31 188 VAL A N 1
ATOM 1443 C CA . VAL A 1 188 ? -22.353 -3.404 40.436 1.00 98.31 188 VAL A CA 1
ATOM 1444 C C . VAL A 1 188 ? -21.658 -3.964 41.678 1.00 98.31 188 VAL A C 1
ATOM 1446 O O . VAL A 1 188 ? -22.304 -4.139 42.711 1.00 98.31 188 VAL A O 1
ATOM 1449 N N . ALA A 1 189 ? -20.343 -4.191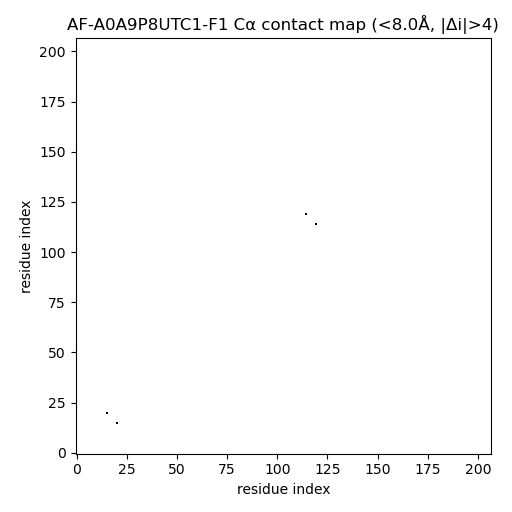 41.615 1.00 98.12 189 ALA A N 1
ATOM 1450 C CA . ALA A 1 189 ? -19.566 -4.668 42.757 1.00 98.12 189 ALA A CA 1
ATOM 1451 C C . ALA A 1 189 ? -19.633 -3.694 43.947 1.00 98.12 189 ALA A C 1
ATOM 1453 O O . ALA A 1 189 ? -19.820 -4.129 45.086 1.00 98.12 189 ALA A O 1
ATOM 1454 N N . LEU A 1 190 ? -19.551 -2.385 43.686 1.00 98.50 190 LEU A N 1
ATOM 1455 C CA . LEU A 1 190 ? -19.677 -1.342 44.706 1.00 98.50 190 LEU A CA 1
ATOM 1456 C C . LEU A 1 190 ? -21.065 -1.350 45.367 1.00 98.50 190 LEU A C 1
ATOM 1458 O O . LEU A 1 190 ? -21.160 -1.286 46.593 1.00 98.50 190 LEU A O 1
ATOM 1462 N N . ILE A 1 191 ? -22.137 -1.471 44.576 1.00 98.31 191 ILE A N 1
ATOM 1463 C CA . ILE A 1 191 ? -23.513 -1.552 45.090 1.00 98.31 191 ILE A CA 1
ATOM 1464 C C . ILE A 1 191 ? -23.681 -2.799 45.966 1.00 98.31 191 ILE A C 1
ATOM 1466 O O . ILE A 1 191 ? -24.194 -2.695 47.079 1.00 98.31 191 ILE A O 1
ATOM 1470 N N . CYS A 1 192 ? -23.206 -3.963 45.514 1.00 98.25 192 CYS A N 1
ATOM 1471 C CA . CYS A 1 192 ? -23.250 -5.192 46.307 1.00 98.25 192 CYS A CA 1
ATOM 1472 C C . CYS A 1 192 ? -22.487 -5.044 47.630 1.00 98.25 192 CYS A C 1
ATOM 1474 O O . CYS A 1 192 ? -23.012 -5.416 48.678 1.00 98.25 192 CYS A O 1
ATOM 1476 N N . ALA A 1 193 ? -21.284 -4.462 47.606 1.00 98.06 193 ALA A N 1
ATOM 1477 C CA . ALA A 1 193 ? -20.501 -4.211 48.814 1.00 98.06 193 ALA A CA 1
ATOM 1478 C C . ALA A 1 193 ? -21.232 -3.274 49.792 1.00 98.06 193 ALA A C 1
ATOM 1480 O O . ALA A 1 193 ? -21.269 -3.548 50.992 1.00 98.06 193 ALA A O 1
ATOM 1481 N N . ALA A 1 194 ? -21.870 -2.213 49.289 1.00 98.06 194 ALA A N 1
ATOM 1482 C CA . ALA A 1 194 ? -22.665 -1.298 50.106 1.00 98.06 194 ALA A CA 1
ATOM 1483 C C . ALA A 1 194 ? -23.882 -1.996 50.739 1.00 98.06 194 ALA A C 1
ATOM 1485 O O . ALA A 1 194 ? -24.126 -1.836 51.935 1.00 98.06 194 ALA A O 1
ATOM 1486 N N . LEU A 1 195 ? -24.611 -2.813 49.970 1.00 98.00 195 LEU A N 1
ATOM 1487 C CA . LEU A 1 195 ? -25.760 -3.579 50.464 1.00 98.00 195 LEU A CA 1
ATOM 1488 C C . LEU A 1 195 ? -25.358 -4.590 51.543 1.00 98.00 195 LEU A C 1
ATOM 1490 O O . LEU A 1 195 ? -26.032 -4.689 52.566 1.00 98.00 195 LEU A O 1
ATOM 1494 N N . VAL A 1 196 ? -24.244 -5.303 51.347 1.00 98.25 196 VAL A N 1
ATOM 1495 C CA . VAL A 1 196 ? -23.690 -6.211 52.362 1.00 98.25 196 VAL A CA 1
ATOM 1496 C C . VAL A 1 196 ? -23.296 -5.429 53.615 1.00 98.25 196 VAL A C 1
ATOM 1498 O O . VAL A 1 196 ? -23.645 -5.845 54.718 1.00 98.25 196 VAL A O 1
ATOM 1501 N N . GLY A 1 197 ? -22.650 -4.269 53.462 1.00 97.56 197 GLY A N 1
ATOM 1502 C CA . GLY A 1 197 ? -22.324 -3.378 54.576 1.00 97.56 197 GLY A CA 1
ATOM 1503 C C . GLY A 1 197 ? -23.559 -2.999 55.398 1.00 97.56 197 GLY A C 1
ATOM 1504 O O . GLY A 1 197 ? -23.583 -3.225 56.607 1.00 97.56 197 GLY A O 1
ATOM 1505 N N . VAL A 1 198 ? -24.621 -2.521 54.745 1.00 97.69 198 VAL A N 1
ATOM 1506 C CA . VAL A 1 198 ? -25.890 -2.170 55.407 1.00 97.69 198 VAL A CA 1
ATOM 1507 C C . VAL A 1 198 ? -26.542 -3.385 56.075 1.00 97.69 198 VAL A C 1
ATOM 1509 O O . VAL A 1 198 ? -27.009 -3.292 57.206 1.00 97.69 198 VAL A O 1
ATOM 1512 N N . ALA A 1 199 ? -26.549 -4.550 55.425 1.00 96.81 199 ALA A N 1
ATOM 1513 C CA . ALA A 1 199 ? -27.103 -5.763 56.024 1.00 96.81 199 ALA A CA 1
ATOM 1514 C C . ALA A 1 199 ? -26.341 -6.169 57.297 1.00 96.81 199 ALA A C 1
ATOM 1516 O O . ALA A 1 199 ? -26.956 -6.519 58.305 1.00 96.81 199 ALA A O 1
ATOM 1517 N N . THR A 1 200 ? -25.006 -6.084 57.281 1.00 97.25 200 THR A N 1
ATOM 1518 C CA . THR A 1 200 ? -24.187 -6.425 58.452 1.00 97.25 200 THR A CA 1
ATOM 1519 C C . THR A 1 200 ? -24.401 -5.469 59.623 1.00 97.25 200 THR A C 1
ATOM 1521 O O . THR A 1 200 ? -24.477 -5.936 60.759 1.00 97.25 200 THR A O 1
ATOM 1524 N N . THR A 1 201 ? -24.566 -4.164 59.377 1.00 96.88 201 THR A N 1
ATOM 1525 C CA . THR A 1 201 ? -24.835 -3.193 60.450 1.00 96.88 201 THR A CA 1
ATOM 1526 C C . THR A 1 201 ? -26.219 -3.395 61.062 1.00 96.88 201 THR A C 1
ATOM 1528 O O . THR A 1 201 ? -26.340 -3.411 62.285 1.00 96.88 201 THR A O 1
ATOM 1531 N N . VAL A 1 202 ? -27.248 -3.658 60.247 1.00 96.25 202 VAL A N 1
ATOM 1532 C CA . VAL A 1 202 ? -28.605 -3.971 60.737 1.00 96.25 202 VAL A CA 1
ATOM 1533 C C . VAL A 1 202 ? -28.608 -5.231 61.611 1.00 96.25 202 VAL A C 1
ATOM 1535 O O . VAL A 1 202 ? -29.211 -5.233 62.683 1.00 96.25 202 VAL A O 1
ATOM 1538 N N . VAL A 1 203 ? -27.897 -6.287 61.200 1.00 96.69 203 VAL A N 1
ATOM 1539 C CA . VAL A 1 203 ? -27.777 -7.532 61.984 1.00 96.69 203 VAL A CA 1
ATOM 1540 C C . VAL A 1 203 ? -27.038 -7.310 63.309 1.00 96.69 203 VAL A C 1
ATOM 1542 O O . VAL A 1 203 ? -27.351 -7.974 64.297 1.00 96.69 203 VAL A O 1
ATOM 1545 N N . GLN A 1 204 ? -26.068 -6.394 63.352 1.00 94.50 204 GLN A N 1
ATOM 1546 C CA . GLN A 1 204 ? -25.339 -6.061 64.579 1.00 94.50 204 GLN A CA 1
ATOM 1547 C C . GLN A 1 204 ? -26.165 -5.211 65.551 1.00 94.50 204 GLN A C 1
ATOM 1549 O O . GLN A 1 204 ? -26.071 -5.440 66.750 1.00 94.50 204 GLN A O 1
ATOM 1554 N N . SER A 1 205 ? -26.983 -4.272 65.065 1.00 93.75 205 SER A N 1
ATOM 1555 C CA . SER A 1 205 ? -27.820 -3.414 65.921 1.00 93.75 205 SER A CA 1
ATOM 1556 C C . SER A 1 205 ? -29.081 -4.094 66.468 1.00 93.75 205 SER A C 1
ATOM 1558 O O . SER A 1 205 ? -29.692 -3.569 67.392 1.00 93.75 205 SER A O 1
ATOM 1560 N N . GLY A 1 206 ? -29.500 -5.225 65.892 1.00 89.31 206 GLY A N 1
ATOM 1561 C CA . GLY A 1 206 ? -30.666 -5.994 66.345 1.00 89.31 206 GLY A CA 1
ATOM 1562 C C . GLY A 1 206 ? -30.391 -7.005 67.468 1.00 89.31 206 GLY A C 1
ATOM 1563 O O . GLY A 1 206 ? -31.291 -7.770 67.812 1.00 89.31 206 GLY A O 1
ATOM 1564 N N . LYS A 1 207 ? -29.164 -7.050 67.995 1.00 66.62 207 LYS A N 1
ATOM 1565 C CA . LYS A 1 207 ? -28.766 -7.837 69.172 1.00 66.62 207 LYS A CA 1
ATOM 1566 C C . LYS A 1 207 ? -28.561 -6.914 70.362 1.00 66.62 207 LYS A C 1
ATOM 1568 O O . LYS A 1 207 ? -28.900 -7.358 71.478 1.00 66.62 207 LYS A O 1
#

Radius of gyration: 42.45 Å; Cα contacts (8 Å, |Δi|>4): 2; chains: 1; bounding box: 91×56×131 Å

Organism: NCBI:txid152316

pLDDT: mean 74.11, std 19.14, range [40.72, 98.5]

Sequence (207 aa):
MNPEDGSCPRQAPGHMTQSQLQDVLDFMNAPASRSPTSRDPASRGPASRGPVGMPPAVPMPQNATLAPMRGPRNTRVNNFTSGIGAMRNILRRVDAGNHGGPPPPYPEHQPLPHVPMEHIMLNMLNEAIEDLLESNFRQQTEIDKVIIIVGKMNKAQKKSTEEIKRMNELLEQAHYYGYGLLAVLMLVALICAALVGVATTVVQSGK

Solvent-accessible surface area (backbone atoms only — not comparable to full-atom values): 13291 Å² total; per-residue (Å²): 142,81,87,79,86,85,74,78,82,80,77,70,98,67,76,84,49,73,66,58,54,47,54,54,50,51,63,71,65,46,73,77,72,77,69,78,78,75,77,71,76,86,73,80,67,80,86,75,80,69,80,89,70,77,74,79,86,71,83,77,79,93,78,73,82,82,68,79,83,76,67,89,74,79,82,82,75,60,73,81,47,51,64,56,45,54,53,50,53,57,56,53,61,68,74,72,63,86,64,96,62,80,78,74,78,77,74,75,82,70,76,73,81,84,70,59,66,66,60,56,53,50,51,52,51,51,53,53,51,52,55,51,50,54,51,50,53,51,51,50,54,52,51,52,52,50,53,53,49,52,53,51,49,53,54,50,50,55,53,50,54,52,52,52,50,54,52,50,54,52,50,53,50,50,47,54,53,50,53,52,51,51,52,52,51,52,51,52,52,51,51,52,51,51,53,50,51,54,52,54,52,56,63,60,73,75,110

Mean predicted aligned error: 19.72 Å

Foldseek 3Di:
DDDDDPDDDPDDPDDDDVVNVVVVVCVVPVDPPPDPPPPDPPPPDDPPPDDPDDPPPDDDPPDDDDDDPPDPPPPPPPPVVVVVVVVVVVVVVVPVPPDPDDPDPPDDDDPDPPDPVVVVVVVVVVVVVVVVVVVVVVVVVVVVVVVVVVVVVVVVVVVVVVVVVVVVVVVVVVVVVVVVVVVVVVVVVVVVVVVVVVVVVVVVVVD

Secondary structure (DSSP, 8-state):
------------S----HHHHHHHHHHHHS-----------------------PPP-PPP-S--------------SSTHHHHHHHHHHHHHHHHS----PPPPP----PPPP---HHHHHHHHHHHHHHHHHHHHHHHHHHHHHHHHHHHHHHHHHHHHHHHHHHHHHHHHHHHHHHHHHHHHHHHHHHHHHHHHHHHHHHHHHT-